Protein AF-0000000079272189 (afdb_homodimer)

Nearest PDB structures (foldseek):
  8j07-assembly1_r7  TM=9.279E-01  e=3.708E-10  Homo sapiens
  8glv-assembly1_AS  TM=9.586E-01  e=6.133E-10  Chlamydomonas reinhardtii
  8j07-assembly1_l7  TM=9.562E-01  e=5.408E-10  Homo sapiens
  8bwy-assembly1_N  TM=9.159E-01  e=2.956E-09  Chlamydomonas reinhardtii
  8rgi-assembly1_B  TM=9.126E-01  e=9.769E-09  Homo sapiens

Foldseek 3Di:
DCPPPPPPPPPPPPPDDPPPPPVPPPPPPPPPPPPPCPVPPPPPADPDFPVVCQVVLQVLCVPPVCVQPVPDADDPVVVVVSQVVCQVVSVVVVVVVVRPQKDKDKGKDKDWDDPDDDDDDDDDPADPVRKDKHWDWDDYPTMIMIMMMIIHGHD/DPPDPPDPPPDDPPDDDPPPPPVPPPPPPPPPPPPPCPVPPPPPADPDFPVVCQVVLQVLCVPPVCVQPAPDADDPVVVVVSQVVCQVVSVVVVVVVVRPQKDKDKGKDKDWDDPDDDDDDDDDPADPVRKDKHWDWDDYPTMIMIMMMIIHGHD

pLDDT: mean 77.15, std 26.44, range [26.45, 98.69]

Structure (mmCIF, N/CA/C/O backbone):
data_AF-0000000079272189-model_v1
#
loop_
_entity.id
_entity.type
_entity.pdbx_description
1 polymer 'Uncharacterized protein'
#
loop_
_atom_site.group_PDB
_atom_site.id
_atom_site.type_symbol
_atom_site.label_atom_id
_atom_site.label_alt_id
_atom_site.label_comp_id
_atom_site.label_asym_id
_atom_site.label_entity_id
_atom_site.label_seq_id
_atom_site.pdbx_PDB_ins_code
_atom_site.Cartn_x
_atom_site.Cartn_y
_atom_site.Cartn_z
_atom_site.occupancy
_atom_site.B_iso_or_equiv
_atom_site.auth_seq_id
_atom_site.auth_comp_id
_atom_site.auth_asym_id
_atom_site.auth_atom_id
_atom_site.pdbx_PDB_model_num
ATOM 1 N N . MET A 1 1 ? -21.094 131.625 22.562 1 28.73 1 MET A N 1
ATOM 2 C CA . MET A 1 1 ? -20.453 130.75 23.547 1 28.73 1 MET A CA 1
ATOM 3 C C . MET A 1 1 ? -20.719 129.375 23.25 1 28.73 1 MET A C 1
ATOM 5 O O . MET A 1 1 ? -21.875 128.875 23.219 1 28.73 1 MET A O 1
ATOM 9 N N . ARG A 1 2 ? -19.797 128.625 22.438 1 31.28 2 ARG A N 1
ATOM 10 C CA . ARG A 1 2 ? -19.609 127.5 21.562 1 31.28 2 ARG A CA 1
ATOM 11 C C . ARG A 1 2 ? -19.5 126.188 22.359 1 31.28 2 ARG A C 1
ATOM 13 O O . ARG A 1 2 ? -18.391 125.75 22.703 1 31.28 2 ARG A O 1
ATOM 20 N N . THR A 1 3 ? -20.312 126.062 23.516 1 31.55 3 THR A N 1
ATOM 21 C CA . THR A 1 3 ? -20 124.938 24.438 1 31.55 3 THR A CA 1
ATOM 22 C C . THR A 1 3 ? -20.125 123.625 23.734 1 31.55 3 THR A C 1
ATOM 24 O O . THR A 1 3 ? -21.125 123.312 23.094 1 31.55 3 THR A O 1
ATOM 27 N N . SER A 1 4 ? -19 122.875 23.484 1 30.52 4 SER A N 1
ATOM 28 C CA . SER A 1 4 ? -18.469 121.75 22.734 1 30.52 4 SER A CA 1
ATOM 29 C C . SER A 1 4 ? -18.953 120.438 23.328 1 30.52 4 SER A C 1
ATOM 31 O O . SER A 1 4 ? -18.547 120 24.422 1 30.52 4 SER A O 1
ATOM 33 N N . ALA A 1 5 ? -20.281 120.25 23.5 1 36.81 5 ALA A N 1
ATOM 34 C CA . ALA A 1 5 ? -20.766 119.062 24.203 1 36.81 5 ALA A CA 1
ATOM 35 C C . ALA A 1 5 ? -20.203 117.812 23.578 1 36.81 5 ALA A C 1
ATOM 37 O O . ALA A 1 5 ? -20.25 117.625 22.359 1 36.81 5 ALA A O 1
ATOM 38 N N . SER A 1 6 ? -19.156 117.125 24.25 1 31.78 6 SER A N 1
ATOM 39 C CA . SER A 1 6 ? -18.312 116 24.078 1 31.78 6 SER A CA 1
ATOM 40 C C . SER A 1 6 ? -19.141 114.688 23.922 1 31.78 6 SER A C 1
ATOM 42 O O . SER A 1 6 ? -19.953 114.375 24.797 1 31.78 6 SER A O 1
ATOM 44 N N . ARG A 1 7 ? -19.688 114.375 22.75 1 32.53 7 ARG A N 1
ATOM 45 C CA . ARG A 1 7 ? -20.531 113.25 22.359 1 32.53 7 ARG A CA 1
ATOM 46 C C . ARG A 1 7 ? -19.859 111.938 22.688 1 32.53 7 ARG A C 1
ATOM 48 O O . ARG A 1 7 ? -18.734 111.625 22.219 1 32.53 7 ARG A O 1
ATOM 55 N N . GLN A 1 8 ? -19.891 111.438 24 1 26.45 8 GLN A N 1
ATOM 56 C CA . GLN A 1 8 ? -19.344 110.188 24.531 1 26.45 8 GLN A CA 1
ATOM 57 C C . GLN A 1 8 ? -19.781 109 23.703 1 26.45 8 GLN A C 1
ATOM 59 O O . GLN A 1 8 ? -20.984 108.75 23.5 1 26.45 8 GLN A O 1
ATOM 64 N N . ASP A 1 9 ? -19.031 108.5 22.734 1 30.62 9 ASP A N 1
ATOM 65 C CA . ASP A 1 9 ? -19.109 107.438 21.781 1 30.62 9 ASP A CA 1
ATOM 66 C C . ASP A 1 9 ? -19.25 106.062 22.5 1 30.62 9 ASP A C 1
ATOM 68 O O . ASP A 1 9 ? -18.375 105.688 23.281 1 30.62 9 ASP A O 1
ATOM 72 N N . ARG A 1 10 ? -20.375 105.688 23.094 1 29.86 10 ARG A N 1
ATOM 73 C CA . ARG A 1 10 ? -20.609 104.438 23.812 1 29.86 10 ARG A CA 1
ATOM 74 C C . ARG A 1 10 ? -20.281 103.25 22.938 1 29.86 10 ARG A C 1
ATOM 76 O O . ARG A 1 10 ? -20.828 103.125 21.844 1 29.86 10 ARG A O 1
ATOM 83 N N . VAL A 1 11 ? -19.031 102.688 23 1 32.53 11 VAL A N 1
ATOM 84 C CA . VAL A 1 11 ? -18.406 101.562 22.328 1 32.53 11 VAL A CA 1
ATOM 85 C C . VAL A 1 11 ? -19.172 100.312 22.656 1 32.53 11 VAL A C 1
ATOM 87 O O . VAL A 1 11 ? -19.359 99.938 23.828 1 32.53 11 VAL A O 1
ATOM 90 N N . CYS A 1 12 ? -20.234 100 21.938 1 31.14 12 CYS A N 1
ATOM 91 C CA . CYS A 1 12 ? -21.047 98.75 22.062 1 31.14 12 CYS A CA 1
ATOM 92 C C . CYS A 1 12 ? -20.188 97.5 21.984 1 31.14 12 CYS A C 1
ATOM 94 O O . CYS A 1 12 ? -19.469 97.312 21 1 31.14 12 CYS A O 1
ATOM 96 N N . GLN A 1 13 ? -19.594 97.062 23.078 1 27.59 13 GLN A N 1
ATOM 97 C CA . GLN A 1 13 ? -18.734 95.875 23.219 1 27.59 13 GLN A CA 1
ATOM 98 C C . GLN A 1 13 ? -19.438 94.625 22.703 1 27.59 13 GLN A C 1
ATOM 100 O O . GLN A 1 13 ? -20.516 94.25 23.172 1 27.59 13 GLN A O 1
ATOM 105 N N . LYS A 1 14 ? -19.422 94.375 21.453 1 35.81 14 LYS A N 1
ATOM 106 C CA . LYS A 1 14 ? -19.984 93.188 20.797 1 35.81 14 LYS A CA 1
ATOM 107 C C . LYS A 1 14 ? -19.453 91.875 21.438 1 35.81 14 LYS A C 1
ATOM 109 O O . LYS A 1 14 ? -18.234 91.75 21.656 1 35.81 14 LYS A O 1
ATOM 114 N N . GLY A 1 15 ? -20.188 91.25 22.391 1 29.92 15 GLY A N 1
ATOM 115 C CA . GLY A 1 15 ? -19.844 90.062 23.094 1 29.92 15 GLY A CA 1
ATOM 116 C C . GLY A 1 15 ? -19.438 88.938 22.172 1 29.92 15 GLY A C 1
ATOM 117 O O . GLY A 1 15 ? -19.75 88.938 20.969 1 29.92 15 GLY A O 1
ATOM 118 N N . PRO A 1 16 ? -18.344 88.188 22.469 1 35.06 16 PRO A N 1
ATOM 119 C CA . PRO A 1 16 ? -17.672 87.188 21.656 1 35.06 16 PRO A CA 1
ATOM 120 C C . PRO A 1 16 ? -18.594 86 21.266 1 35.06 16 PRO A C 1
ATOM 122 O O . PRO A 1 16 ? -19.562 85.75 21.984 1 35.06 16 PRO A O 1
ATOM 125 N N . SER A 1 17 ? -19.047 85.938 20.016 1 37.09 17 SER A N 1
ATOM 126 C CA . SER A 1 17 ? -19.828 84.812 19.438 1 37.09 17 SER A CA 1
ATOM 127 C C . SER A 1 17 ? -19.234 83.438 19.75 1 37.09 17 SER A C 1
ATOM 129 O O . SER A 1 17 ? -18.047 83.25 19.516 1 37.09 17 SER A O 1
ATOM 131 N N . ARG A 1 18 ? -19.656 82.812 20.844 1 35.81 18 ARG A N 1
ATOM 132 C CA . ARG A 1 18 ? -19.219 81.438 21.219 1 35.81 18 ARG A CA 1
ATOM 133 C C . ARG A 1 18 ? -19.344 80.5 20.031 1 35.81 18 ARG A C 1
ATOM 135 O O . ARG A 1 18 ? -20.422 80.375 19.453 1 35.81 18 ARG A O 1
ATOM 142 N N . ARG A 1 19 ? -18.359 80.438 19.172 1 36.56 19 ARG A N 1
ATOM 143 C CA . ARG A 1 19 ? -18.297 79.438 18.125 1 36.56 19 ARG A CA 1
ATOM 144 C C . ARG A 1 19 ? -18.578 78.062 18.688 1 36.56 19 ARG A C 1
ATOM 146 O O . ARG A 1 19 ? -17.969 77.625 19.656 1 36.56 19 ARG A O 1
ATOM 153 N N . LEU A 1 20 ? -19.859 77.688 18.703 1 39.03 20 LEU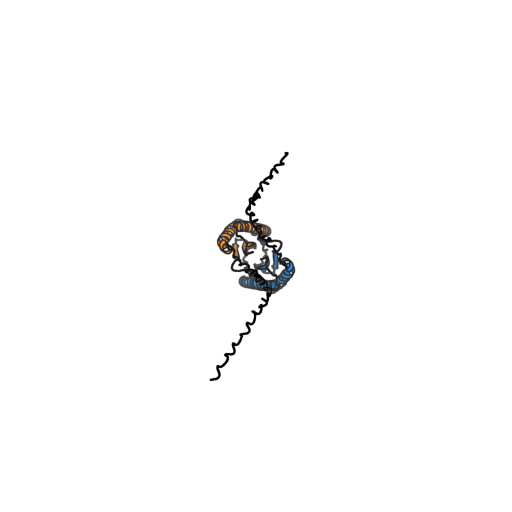 A N 1
ATOM 154 C CA . LEU A 1 20 ? -20.266 76.312 19.031 1 39.03 20 LEU A CA 1
ATOM 155 C C . LEU A 1 20 ? -19.359 75.312 18.359 1 39.03 20 LEU A C 1
ATOM 157 O O . LEU A 1 20 ? -19.266 75.25 17.125 1 39.03 20 LEU A O 1
ATOM 161 N N . THR A 1 21 ? -18.156 75 18.953 1 35.5 21 THR A N 1
ATOM 162 C CA . THR A 1 21 ? -17.234 73.938 18.469 1 35.5 21 THR A CA 1
ATOM 163 C C . THR A 1 21 ? -17.984 72.625 18.25 1 35.5 21 THR A C 1
ATOM 165 O O . THR A 1 21 ? -18.734 72.188 19.109 1 35.5 21 THR A O 1
ATOM 168 N N . ASP A 1 22 ? -18.531 72.438 17.047 1 38.81 22 ASP A N 1
ATOM 169 C CA . ASP A 1 22 ? -19.172 71.188 16.594 1 38.81 22 ASP A CA 1
ATOM 170 C C . ASP A 1 22 ? -18.344 70 16.984 1 38.81 22 ASP A C 1
ATOM 172 O O . ASP A 1 22 ? -17.203 69.812 16.531 1 38.81 22 ASP A O 1
ATOM 176 N N . ASP A 1 23 ? -18.328 69.688 18.266 1 40.41 23 ASP A N 1
ATOM 177 C CA . ASP A 1 23 ? -17.656 68.438 18.703 1 40.41 23 ASP A CA 1
ATOM 178 C C . ASP A 1 23 ? -18.094 67.25 17.875 1 40.41 23 ASP A C 1
ATOM 180 O O . ASP A 1 23 ? -19.156 66.688 18.125 1 40.41 23 ASP A O 1
ATOM 184 N N . ARG A 1 24 ? -17.984 67.312 16.562 1 40.47 24 ARG A N 1
ATOM 185 C CA . ARG A 1 24 ? -18.359 66.062 15.859 1 40.47 24 ARG A CA 1
ATOM 186 C C . ARG A 1 24 ? -17.609 64.875 16.438 1 40.47 24 ARG A C 1
ATOM 188 O O . ARG A 1 24 ? -16.438 65 16.781 1 40.47 24 ARG A O 1
ATOM 195 N N . PRO A 1 25 ? -18.469 64 17.125 1 41.44 25 PRO A N 1
ATOM 196 C CA . PRO A 1 25 ? -17.781 62.844 17.656 1 41.44 25 PRO A CA 1
ATOM 197 C C . PRO A 1 25 ? -16.812 62.219 16.656 1 41.44 25 PRO A C 1
ATOM 199 O O . PRO A 1 25 ? -17.094 62.219 15.445 1 41.44 25 PRO A O 1
ATOM 202 N N . ARG A 1 26 ? -15.508 62.438 16.844 1 37.47 26 ARG A N 1
ATOM 203 C CA . ARG A 1 26 ? -14.516 61.719 16.047 1 37.47 26 ARG A CA 1
ATOM 204 C C . ARG A 1 26 ? -14.922 60.25 15.844 1 37.47 26 ARG A C 1
ATOM 206 O O . ARG A 1 26 ? -15.234 59.562 16.812 1 37.47 26 ARG A O 1
ATOM 213 N N . ARG A 1 27 ? -15.594 60 14.68 1 38.59 27 ARG A N 1
ATOM 214 C CA . ARG A 1 27 ? -15.781 58.625 14.32 1 38.59 27 ARG A CA 1
ATOM 215 C C . ARG A 1 27 ? -14.562 57.781 14.719 1 38.59 27 ARG A C 1
ATOM 217 O O . ARG A 1 27 ? -13.43 58.125 14.406 1 38.59 27 ARG A O 1
ATOM 224 N N . ARG A 1 28 ? -14.602 57.219 15.945 1 35.31 28 ARG A N 1
ATOM 225 C CA . ARG A 1 28 ? -13.609 56.219 16.297 1 35.31 28 ARG A CA 1
ATOM 226 C C . ARG A 1 28 ? -13.234 55.375 15.094 1 35.31 28 ARG A C 1
ATOM 228 O O . ARG A 1 28 ? -14.102 54.812 14.438 1 35.31 28 ARG A O 1
ATOM 235 N N . ARG A 1 29 ? -12.227 55.844 14.289 1 36 29 ARG A N 1
ATOM 236 C CA . ARG A 1 29 ? -11.672 54.938 13.297 1 36 29 ARG A CA 1
ATOM 237 C C . ARG A 1 29 ? -11.625 53.5 13.836 1 36 29 ARG A C 1
ATOM 239 O O . ARG A 1 29 ? -11.062 53.25 14.906 1 36 29 ARG A O 1
ATOM 246 N N . VAL A 1 30 ? -12.75 52.75 13.672 1 37.25 30 VAL A N 1
ATOM 247 C CA . VAL A 1 30 ? -12.625 51.312 13.898 1 37.25 30 VAL A CA 1
ATOM 248 C C . VAL A 1 30 ? -11.219 50.844 13.516 1 37.25 30 VAL A C 1
ATOM 250 O O . VAL A 1 30 ? -10.656 51.312 12.523 1 37.25 30 VAL A O 1
ATOM 253 N N . SER A 1 31 ? -10.344 50.719 14.516 1 38.12 31 SER A N 1
ATOM 254 C CA . SER A 1 31 ? -9.062 50.062 14.266 1 38.12 31 SER A CA 1
ATOM 255 C C . SER A 1 31 ? -9.164 49.062 13.125 1 38.12 31 SER A C 1
ATOM 257 O O . SER A 1 31 ? -10.203 48.438 12.938 1 38.12 31 SER A O 1
ATOM 259 N N . PRO A 1 32 ? -8.539 49.344 12 1 36.06 32 PRO A N 1
ATOM 260 C CA . PRO A 1 32 ? -8.57 48.312 10.969 1 36.06 32 PRO A CA 1
ATOM 261 C C . PRO A 1 32 ? -8.617 46.906 11.562 1 36.06 32 PRO A C 1
ATOM 263 O O . PRO A 1 32 ? -8.086 46.656 12.648 1 36.06 32 PRO A O 1
ATOM 266 N N . HIS A 1 33 ? -9.789 46.25 11.531 1 37.56 33 HIS A N 1
ATOM 267 C CA . HIS A 1 33 ? -9.758 44.781 11.719 1 37.56 33 HIS A CA 1
ATOM 268 C C . HIS A 1 33 ? -8.391 44.219 11.344 1 37.56 33 HIS A C 1
ATOM 270 O O . HIS A 1 33 ? -7.895 44.469 10.242 1 37.56 33 HIS A O 1
ATOM 276 N N . GLN A 1 34 ? -7.398 44.312 12.203 1 34.84 34 GLN A N 1
ATOM 277 C CA . GLN A 1 34 ? -6.234 43.469 11.93 1 34.84 34 GLN A CA 1
ATOM 278 C C . GLN A 1 34 ? -6.637 42.219 11.172 1 34.84 34 GLN A C 1
ATOM 280 O O . GLN A 1 34 ? -7.355 41.375 11.711 1 34.84 34 GLN A O 1
ATOM 285 N N . ASP A 1 35 ? -7.035 42.281 9.945 1 36.81 35 ASP A N 1
ATOM 286 C CA . ASP A 1 35 ? -7.047 41.062 9.156 1 36.81 35 ASP A CA 1
ATOM 287 C C . ASP A 1 35 ? -5.992 40.062 9.664 1 36.81 35 ASP A C 1
ATOM 289 O O . ASP A 1 35 ? -4.797 40.375 9.664 1 36.81 35 ASP A O 1
ATOM 293 N N . VAL A 1 36 ? -6.246 39.531 10.852 1 35.56 36 VAL A N 1
ATOM 294 C CA . VAL A 1 36 ? -5.414 38.344 11.055 1 35.56 36 VAL A CA 1
ATOM 295 C C . VAL A 1 36 ? -4.996 37.781 9.703 1 35.56 36 VAL A C 1
ATOM 297 O O . VAL A 1 36 ? -5.848 37.375 8.898 1 35.56 36 VAL A O 1
ATOM 300 N N . LEU A 1 37 ? -4.195 38.5 8.953 1 36.5 37 LEU A N 1
ATOM 301 C CA . LEU A 1 37 ? -3.521 37.719 7.918 1 36.5 37 LEU A CA 1
ATOM 302 C C . LEU A 1 37 ? -3.4 36.25 8.328 1 36.5 37 LEU A C 1
ATOM 304 O O . LEU A 1 37 ? -2.723 35.938 9.305 1 36.5 37 LEU A O 1
ATOM 308 N N . LEU A 1 38 ? -4.539 35.594 8.5 1 38.5 38 LEU A N 1
ATOM 309 C CA . LEU A 1 38 ? -4.258 34.156 8.383 1 38.5 38 LEU A CA 1
ATOM 310 C C . LEU A 1 38 ? -3.029 33.906 7.516 1 38.5 38 LEU A C 1
ATOM 312 O O . LEU A 1 38 ? -3.051 34.188 6.312 1 38.5 38 LEU A O 1
ATOM 316 N N . GLU A 1 39 ? -1.84 34.5 7.871 1 39.59 39 GLU A N 1
ATOM 317 C CA . GLU A 1 39 ? -0.675 34.031 7.129 1 39.59 39 GLU A CA 1
ATOM 318 C C . GLU A 1 39 ? -0.904 32.625 6.574 1 39.59 39 GLU A C 1
ATOM 320 O O . GLU A 1 39 ? -1.338 31.734 7.297 1 39.59 39 GLU A O 1
ATOM 325 N N . PRO A 1 40 ? -1.397 32.5 5.387 1 41.25 40 PRO A N 1
ATOM 326 C CA . PRO A 1 40 ? -1.478 31.141 4.852 1 41.25 40 PRO A CA 1
ATOM 327 C C . PRO A 1 40 ? -0.473 30.188 5.5 1 41.25 40 PRO A C 1
ATOM 329 O O . PRO A 1 40 ? 0.566 30.641 5.996 1 41.25 40 PRO A O 1
ATOM 332 N N . SER A 1 41 ? -0.89 29.297 6.266 1 45.88 41 SER A N 1
ATOM 333 C CA . SER A 1 41 ? -0.032 28.188 6.672 1 45.88 41 SER A CA 1
ATOM 334 C C . SER A 1 41 ? 1.108 27.984 5.684 1 45.88 41 SER A C 1
ATOM 336 O O . SER A 1 41 ? 0.877 27.844 4.48 1 45.88 41 SER A O 1
ATOM 338 N N . TYR A 1 42 ? 2.127 28.797 5.531 1 46.03 42 TYR A N 1
ATOM 339 C CA . TYR A 1 42 ? 3.369 28.406 4.875 1 46.03 42 TYR A CA 1
ATOM 340 C C . TYR A 1 42 ? 3.516 26.891 4.828 1 46.03 42 TYR A C 1
ATOM 342 O O . TYR A 1 42 ? 3.561 26.234 5.867 1 46.03 42 TYR A O 1
ATOM 350 N N . GLN A 1 43 ? 2.77 26.219 3.973 1 52.31 43 GLN A N 1
ATOM 351 C CA . GLN A 1 43 ? 3.055 24.797 3.83 1 52.31 43 GLN A CA 1
ATOM 352 C C . GLN A 1 43 ? 4.551 24.531 3.939 1 52.31 43 GLN A C 1
ATOM 354 O O . GLN A 1 43 ? 5.332 24.953 3.088 1 52.31 43 GLN A O 1
ATOM 359 N N . VAL A 1 44 ? 5.145 24.703 5.094 1 61.44 44 VAL A N 1
ATOM 360 C CA . VAL A 1 44 ? 6.551 24.375 5.332 1 61.44 44 VAL A CA 1
ATOM 361 C C . VAL A 1 44 ? 6.859 22.969 4.82 1 61.44 44 VAL A C 1
ATOM 363 O O . VAL A 1 44 ? 6.133 22.031 5.125 1 61.44 44 VAL A O 1
ATOM 366 N N . TYR A 1 45 ? 7.492 22.875 3.617 1 69.25 45 TYR A N 1
ATOM 367 C CA . TYR A 1 45 ? 8.023 21.609 3.141 1 69.25 45 TYR A CA 1
ATOM 368 C C . TYR A 1 45 ? 8.945 20.969 4.176 1 69.25 45 TYR A C 1
ATOM 370 O O . TYR A 1 45 ? 9.555 21.688 4.984 1 69.25 45 TYR A O 1
ATOM 378 N N . PRO A 1 46 ? 8.828 19.656 4.277 1 75.5 46 PRO A N 1
ATOM 379 C CA . PRO A 1 46 ? 9.719 18.984 5.219 1 75.5 46 PRO A CA 1
ATOM 380 C C . PRO A 1 46 ? 11.195 19.25 4.934 1 75.5 46 PRO A C 1
ATOM 382 O O . PRO A 1 46 ? 11.562 19.516 3.785 1 75.5 46 PRO A O 1
ATOM 385 N N . GLN A 1 47 ? 11.945 19.328 5.867 1 78.44 47 GLN A N 1
ATOM 386 C CA . GLN A 1 47 ? 13.391 19.469 5.734 1 78.44 47 GLN A CA 1
ATOM 387 C C . GLN A 1 47 ? 13.992 18.328 4.926 1 78.44 47 GLN A C 1
ATOM 389 O O . GLN A 1 47 ? 14.875 18.531 4.094 1 78.44 47 GLN A O 1
ATOM 394 N N . GLN A 1 48 ? 13.555 17.125 5.195 1 89.88 48 GLN A N 1
ATOM 395 C CA . GLN A 1 48 ? 13.938 15.93 4.441 1 89.88 48 GLN A CA 1
ATOM 396 C C . GLN A 1 48 ? 12.727 15.281 3.777 1 89.88 48 GLN A C 1
ATOM 398 O O . GLN A 1 48 ? 11.727 15.016 4.434 1 89.88 48 GLN A O 1
ATOM 403 N N . LYS A 1 49 ? 12.914 15.125 2.506 1 93.19 49 LYS A N 1
ATOM 404 C CA . LYS A 1 49 ? 11.836 14.469 1.773 1 93.19 49 LYS A CA 1
ATOM 405 C C . LYS A 1 49 ? 12.055 12.961 1.709 1 93.19 49 LYS A C 1
ATOM 407 O O . LYS A 1 49 ? 13.188 12.492 1.603 1 93.19 49 LYS A O 1
ATOM 412 N N . PHE A 1 50 ? 10.984 12.258 1.741 1 96.56 50 PHE A N 1
ATOM 413 C CA . PHE A 1 50 ? 11.039 10.805 1.641 1 96.56 50 PHE A CA 1
ATOM 414 C C . PHE A 1 50 ? 11.836 10.375 0.414 1 96.56 50 PHE A C 1
ATOM 416 O O . PHE A 1 50 ? 12.586 9.398 0.467 1 96.56 50 PHE A O 1
ATOM 423 N N . GLY A 1 51 ? 11.68 11.078 -0.661 1 95.38 51 GLY A N 1
ATOM 424 C CA . GLY A 1 51 ? 12.336 10.766 -1.919 1 95.38 51 GLY A CA 1
ATOM 425 C C . GLY A 1 51 ? 13.852 10.727 -1.808 1 95.38 51 GLY A C 1
ATOM 426 O O . GLY A 1 51 ? 14.516 10.047 -2.586 1 95.38 51 GLY A O 1
ATOM 427 N N . GLU A 1 52 ? 14.414 11.453 -0.921 1 96.31 52 GLU A N 1
ATOM 428 C CA . GLU A 1 52 ? 15.859 11.492 -0.722 1 96.31 52 GLU A CA 1
ATOM 429 C C . GLU A 1 52 ? 16.375 10.18 -0.144 1 96.31 52 GLU A C 1
ATOM 431 O O . GLU A 1 52 ? 17.578 9.898 -0.208 1 96.31 52 GLU A O 1
ATOM 436 N N . PHE A 1 53 ? 15.531 9.383 0.366 1 97.44 53 PHE A N 1
ATOM 437 C CA . PHE A 1 53 ? 15.93 8.141 1.011 1 97.44 53 PHE A CA 1
ATOM 438 C C . PHE A 1 53 ? 15.648 6.945 0.104 1 97.44 53 PHE A C 1
ATOM 440 O O . PHE A 1 53 ? 15.844 5.793 0.505 1 97.44 53 PHE A O 1
ATOM 447 N N . ARG A 1 54 ? 15.227 7.109 -1.097 1 97.56 54 ARG A N 1
ATOM 448 C CA . ARG A 1 54 ? 14.828 6.027 -1.992 1 97.56 54 ARG A CA 1
ATOM 449 C C . ARG A 1 54 ? 15.969 5.039 -2.203 1 97.56 54 ARG A C 1
ATOM 451 O O . ARG A 1 54 ? 15.758 3.824 -2.186 1 97.56 54 ARG A O 1
ATOM 458 N N . GLY A 1 55 ? 17.156 5.598 -2.445 1 98 55 GLY A N 1
ATOM 459 C CA . GLY A 1 55 ? 18.312 4.734 -2.629 1 98 55 GLY A CA 1
ATOM 460 C C . GLY A 1 55 ? 18.594 3.859 -1.424 1 98 55 GLY A C 1
ATOM 461 O O . GLY A 1 55 ? 18.812 2.654 -1.561 1 98 55 GLY A O 1
ATOM 462 N N . THR A 1 56 ? 18.625 4.48 -0.297 1 98.38 56 THR A N 1
ATOM 463 C CA . THR A 1 56 ? 18.906 3.76 0.94 1 98.38 56 THR A CA 1
ATOM 464 C C . THR A 1 56 ? 17.828 2.707 1.209 1 98.38 56 THR A C 1
ATOM 466 O O . THR A 1 56 ? 18.141 1.587 1.616 1 98.38 56 THR A O 1
ATOM 469 N N . ILE A 1 57 ? 16.578 3.037 1.002 1 98.69 57 ILE A N 1
ATOM 470 C CA . ILE A 1 57 ? 15.469 2.113 1.218 1 98.69 57 ILE A CA 1
ATOM 471 C C . ILE A 1 57 ? 15.578 0.94 0.246 1 98.69 57 ILE A C 1
ATOM 473 O O . ILE A 1 57 ? 15.391 -0.215 0.633 1 98.69 57 ILE A O 1
ATOM 477 N N . SER A 1 58 ? 15.945 1.257 -0.935 1 98.5 58 SER A N 1
ATOM 478 C CA . SER A 1 58 ? 16.156 0.194 -1.914 1 98.5 58 SER A CA 1
ATOM 479 C C . SER A 1 58 ? 17.25 -0.764 -1.47 1 98.5 58 SER A C 1
ATOM 481 O O . SER A 1 58 ? 17.109 -1.981 -1.6 1 98.5 58 SER A O 1
ATOM 483 N N . ASP A 1 59 ? 18.281 -0.206 -0.95 1 98.56 59 ASP A N 1
ATOM 484 C CA . ASP A 1 59 ? 19.375 -1.033 -0.449 1 98.56 59 ASP A CA 1
ATOM 485 C C . ASP A 1 59 ? 18.906 -1.948 0.678 1 98.56 59 ASP A C 1
ATOM 487 O O . ASP A 1 59 ? 19.297 -3.113 0.748 1 98.56 59 ASP A O 1
ATOM 491 N N . ILE A 1 60 ? 18.094 -1.432 1.53 1 98.69 60 ILE A N 1
ATOM 492 C CA . ILE A 1 60 ? 17.531 -2.201 2.641 1 98.69 60 ILE A CA 1
ATOM 493 C C . ILE A 1 60 ? 16.719 -3.377 2.104 1 98.69 60 ILE A C 1
ATOM 495 O O . ILE A 1 60 ? 16.906 -4.516 2.543 1 98.69 60 ILE A O 1
ATOM 499 N N . LEU A 1 61 ? 15.867 -3.131 1.17 1 98.69 61 LEU A N 1
ATOM 500 C CA . LEU A 1 61 ? 15.016 -4.168 0.597 1 98.69 61 LEU A CA 1
ATOM 501 C C . LEU A 1 61 ? 15.852 -5.215 -0.135 1 98.69 61 LEU A C 1
ATOM 503 O O . LEU A 1 61 ? 15.609 -6.414 0.005 1 98.69 61 LEU A O 1
ATOM 507 N N . GLU A 1 62 ? 16.844 -4.785 -0.876 1 98.25 62 GLU A N 1
ATOM 508 C CA . GLU A 1 62 ? 17.688 -5.656 -1.678 1 98.25 62 GLU A CA 1
ATOM 509 C C . GLU A 1 62 ? 18.516 -6.59 -0.793 1 98.25 62 GLU A C 1
ATOM 511 O O . GLU A 1 62 ? 18.906 -7.68 -1.222 1 98.25 62 GLU A O 1
ATOM 516 N N . GLN A 1 63 ? 18.766 -6.09 0.36 1 98.06 63 GLN A N 1
ATOM 517 C CA . GLN A 1 63 ? 19.516 -6.906 1.303 1 98.06 63 GLN A CA 1
ATOM 518 C C . GLN A 1 63 ? 18.594 -7.844 2.078 1 98.06 63 GLN A C 1
ATOM 520 O O . GLN A 1 63 ? 18.844 -9.055 2.139 1 98.06 63 GLN A O 1
ATOM 525 N N . MET A 1 64 ? 17.531 -7.383 2.65 1 98.31 64 MET A N 1
ATOM 526 C CA . MET A 1 64 ? 16.719 -8.117 3.611 1 98.31 64 MET A CA 1
ATOM 527 C C . MET A 1 64 ? 15.906 -9.211 2.916 1 98.31 64 MET A C 1
ATOM 529 O O . MET A 1 64 ? 15.773 -10.312 3.438 1 98.31 64 MET A O 1
ATOM 533 N N . ILE A 1 65 ? 15.375 -8.969 1.738 1 98.38 65 ILE A N 1
ATOM 534 C CA . ILE A 1 65 ? 14.414 -9.867 1.109 1 98.38 65 ILE A CA 1
ATOM 535 C C . ILE A 1 65 ? 15.133 -11.102 0.571 1 98.38 65 ILE A C 1
ATOM 537 O O . ILE A 1 65 ? 14.758 -12.234 0.896 1 98.38 65 ILE A O 1
ATOM 541 N N . PRO A 1 66 ? 16.219 -10.984 -0.221 1 97.75 66 PRO A N 1
ATOM 542 C CA . PRO A 1 66 ? 16.922 -12.188 -0.652 1 97.75 66 PRO A CA 1
ATOM 543 C C . PRO A 1 66 ? 17.469 -13.008 0.519 1 97.75 66 PRO A C 1
ATOM 545 O O . PRO A 1 66 ? 17.453 -14.242 0.479 1 97.75 66 PRO A O 1
ATOM 548 N N . GLU A 1 67 ? 17.922 -12.305 1.569 1 96.88 67 GLU A N 1
ATOM 549 C CA . GLU A 1 67 ? 18.469 -13 2.736 1 96.88 67 GLU A CA 1
ATOM 550 C C . GLU A 1 67 ? 17.406 -13.906 3.373 1 96.88 67 GLU A C 1
ATOM 552 O O . GLU A 1 67 ? 17.719 -14.992 3.859 1 96.88 67 GLU A O 1
ATOM 557 N N . THR A 1 68 ? 16.156 -13.469 3.332 1 96.25 68 THR A N 1
ATOM 558 C CA . THR A 1 68 ? 15.07 -14.203 3.973 1 96.25 68 THR A CA 1
ATOM 559 C C . THR A 1 68 ? 14.508 -15.266 3.031 1 96.25 68 THR A C 1
ATOM 561 O O . THR A 1 68 ? 14.141 -16.359 3.465 1 96.25 68 THR A O 1
ATOM 564 N N . LEU A 1 69 ? 14.484 -15.047 1.682 1 96.38 69 LEU A N 1
ATOM 565 C CA . LEU A 1 69 ? 13.641 -15.844 0.798 1 96.38 69 LEU A CA 1
ATOM 566 C C . LEU A 1 69 ? 14.484 -16.688 -0.153 1 96.38 69 LEU A C 1
ATOM 568 O O . LEU A 1 69 ? 13.961 -17.547 -0.852 1 96.38 69 LEU A O 1
ATOM 572 N N . ALA A 1 70 ? 15.773 -16.516 -0.293 1 93.5 70 ALA A N 1
ATOM 573 C CA . ALA A 1 70 ? 16.609 -17.094 -1.342 1 93.5 70 ALA A CA 1
ATOM 574 C C . ALA A 1 70 ? 16.5 -18.609 -1.349 1 93.5 70 ALA A C 1
ATOM 576 O O . ALA A 1 70 ? 16.359 -19.234 -2.41 1 93.5 70 ALA A O 1
ATOM 577 N N . ARG A 1 71 ? 16.453 -19.266 -0.27 1 89.56 71 ARG A N 1
ATOM 578 C CA . ARG A 1 71 ? 16.469 -20.734 -0.272 1 89.56 71 ARG A CA 1
ATOM 579 C C . ARG A 1 71 ? 15.148 -21.297 0.226 1 89.56 71 ARG A C 1
ATOM 581 O O . ARG A 1 71 ? 15.07 -22.484 0.554 1 89.56 71 ARG A O 1
ATOM 588 N N . MET A 1 72 ? 14.156 -20.547 0.098 1 90.38 72 MET A N 1
ATOM 589 C CA . MET A 1 72 ? 12.883 -20.984 0.647 1 90.38 72 MET A CA 1
ATOM 590 C C . MET A 1 72 ? 11.953 -21.5 -0.457 1 90.38 72 MET A C 1
ATOM 592 O O . MET A 1 72 ? 11.672 -20.766 -1.413 1 90.38 72 MET A O 1
ATOM 596 N N . PRO A 1 73 ? 11.625 -22.859 -0.406 1 90.62 73 PRO A N 1
ATOM 597 C CA . PRO A 1 73 ? 10.539 -23.25 -1.307 1 90.62 73 PRO A CA 1
ATOM 598 C C . PRO A 1 73 ? 9.203 -22.625 -0.939 1 90.62 73 PRO A C 1
ATOM 600 O O . PRO A 1 73 ? 9 -22.219 0.208 1 90.62 73 PRO A O 1
ATOM 603 N N . TYR A 1 74 ? 8.43 -22.625 -1.938 1 89.38 74 TYR A N 1
ATOM 604 C CA . TYR A 1 74 ? 7.129 -22.047 -1.641 1 89.38 74 TYR A CA 1
ATOM 605 C C . TYR A 1 74 ? 6.305 -22.969 -0.749 1 89.38 74 TYR A C 1
ATOM 607 O O . TYR A 1 74 ? 6.148 -24.156 -1.048 1 89.38 74 TYR A O 1
ATOM 615 N N . ASP A 1 75 ? 5.805 -22.422 0.291 1 90.94 75 ASP A N 1
ATOM 616 C CA . ASP A 1 75 ? 4.836 -22.984 1.231 1 90.94 75 ASP A CA 1
ATOM 617 C C . ASP A 1 75 ? 3.91 -21.891 1.773 1 90.94 75 ASP A C 1
ATOM 619 O O . ASP A 1 75 ? 4.371 -20.906 2.359 1 90.94 75 ASP A O 1
ATOM 623 N N . ALA A 1 76 ? 2.703 -22.125 1.571 1 87.62 76 ALA A N 1
ATOM 624 C CA . ALA A 1 76 ? 1.734 -21.062 1.854 1 87.62 76 ALA A CA 1
ATOM 625 C C . ALA A 1 76 ? 1.84 -20.594 3.303 1 87.62 76 ALA A C 1
ATOM 627 O O . ALA A 1 76 ? 1.815 -19.391 3.576 1 87.62 76 ALA A O 1
ATOM 628 N N . ARG A 1 77 ? 1.913 -21.453 4.188 1 92.5 77 ARG A N 1
ATOM 629 C CA . ARG A 1 77 ? 1.971 -21.109 5.605 1 92.5 77 ARG A CA 1
ATOM 630 C C . ARG A 1 77 ? 3.271 -20.391 5.941 1 92.5 77 ARG A C 1
ATOM 632 O O . ARG A 1 77 ? 3.262 -19.391 6.656 1 92.5 77 ARG A O 1
ATOM 639 N N . VAL A 1 78 ? 4.316 -20.922 5.449 1 94.06 78 VAL A N 1
ATOM 640 C CA . VAL A 1 78 ? 5.621 -20.312 5.711 1 94.06 78 VAL A CA 1
ATOM 641 C C . VAL A 1 78 ? 5.684 -18.922 5.074 1 94.06 78 VAL A C 1
ATOM 643 O O . VAL A 1 78 ? 6.172 -17.969 5.688 1 94.06 78 VAL A O 1
ATOM 646 N N . CYS A 1 79 ? 5.141 -18.875 3.875 1 93.5 79 CYS A N 1
ATOM 647 C CA . CYS A 1 79 ? 5.168 -17.609 3.166 1 93.5 79 CYS A CA 1
ATOM 648 C C . CYS A 1 79 ? 4.324 -16.562 3.889 1 93.5 79 CYS A C 1
ATOM 650 O O . CYS A 1 79 ? 4.664 -15.375 3.883 1 93.5 79 CYS A O 1
ATOM 652 N N . SER A 1 80 ? 3.275 -16.984 4.504 1 94.75 80 SER A N 1
ATOM 653 C CA . SER A 1 80 ? 2.463 -16.062 5.289 1 94.75 80 SER A CA 1
ATOM 654 C C . SER A 1 80 ? 3.24 -15.523 6.48 1 94.75 80 SER A C 1
ATOM 656 O O . SER A 1 80 ? 3.225 -14.312 6.738 1 94.75 80 SER A O 1
ATOM 658 N N . ARG A 1 81 ? 3.93 -16.359 7.129 1 96.69 81 ARG A N 1
ATOM 659 C CA . ARG A 1 81 ? 4.746 -15.953 8.273 1 96.69 81 ARG A CA 1
ATOM 660 C C . ARG A 1 81 ? 5.875 -15.023 7.836 1 96.69 81 ARG A C 1
ATOM 662 O O . ARG A 1 81 ? 6.152 -14.023 8.5 1 96.69 81 ARG A O 1
ATOM 669 N N . GLN A 1 82 ? 6.512 -15.375 6.684 1 96.94 82 GLN A N 1
ATOM 670 C CA . GLN A 1 82 ? 7.637 -14.578 6.199 1 96.94 82 GLN A CA 1
ATOM 671 C C . GLN A 1 82 ? 7.172 -13.203 5.723 1 96.94 82 GLN A C 1
ATOM 673 O O . GLN A 1 82 ? 7.883 -12.211 5.895 1 96.94 82 GLN A O 1
ATOM 678 N N . ALA A 1 83 ? 5.98 -13.164 5.137 1 97 83 ALA A N 1
ATOM 679 C CA . ALA A 1 83 ? 5.438 -11.875 4.723 1 97 83 ALA A CA 1
ATOM 680 C C . ALA A 1 83 ? 5.242 -10.953 5.926 1 97 83 ALA A C 1
ATOM 682 O O . ALA A 1 83 ? 5.602 -9.773 5.879 1 97 83 ALA A O 1
ATOM 683 N N . LYS A 1 84 ? 4.734 -11.492 6.996 1 97.81 84 LYS A N 1
ATOM 684 C CA . LYS A 1 84 ? 4.523 -10.734 8.227 1 97.81 84 LYS A CA 1
ATOM 685 C C . LYS A 1 84 ? 5.848 -10.266 8.82 1 97.81 84 LYS A C 1
ATOM 687 O O . LYS A 1 84 ? 5.996 -9.102 9.18 1 97.81 84 LYS A O 1
ATOM 692 N N . ALA A 1 85 ? 6.762 -11.148 8.883 1 97.88 85 ALA A N 1
ATOM 693 C CA . ALA A 1 85 ? 8.07 -10.836 9.453 1 97.88 85 ALA A CA 1
ATOM 694 C C . ALA A 1 85 ? 8.797 -9.781 8.633 1 97.88 85 ALA A C 1
ATOM 696 O O . ALA A 1 85 ? 9.32 -8.805 9.18 1 97.88 85 ALA A O 1
ATOM 697 N N . LEU A 1 86 ? 8.797 -9.977 7.312 1 98.25 86 LEU A N 1
ATOM 698 C CA . LEU A 1 86 ? 9.461 -9.023 6.426 1 98.25 86 LEU A CA 1
ATOM 699 C C . LEU A 1 86 ? 8.82 -7.641 6.531 1 98.25 86 LEU A C 1
ATOM 701 O O . LEU A 1 86 ? 9.523 -6.629 6.602 1 98.25 86 LEU A O 1
ATOM 705 N N . ALA A 1 87 ? 7.547 -7.594 6.551 1 98.31 87 ALA A N 1
ATOM 706 C CA . ALA A 1 87 ? 6.855 -6.312 6.656 1 98.31 87 ALA A CA 1
ATOM 707 C C . ALA A 1 87 ? 7.242 -5.586 7.941 1 98.31 87 ALA A C 1
ATOM 709 O O . ALA A 1 87 ? 7.523 -4.383 7.918 1 98.31 87 ALA A O 1
ATOM 710 N N . GLY A 1 88 ? 7.254 -6.285 9.023 1 98.19 88 GLY A N 1
ATOM 711 C CA . GLY A 1 88 ? 7.633 -5.707 10.297 1 98.19 88 GLY A CA 1
ATOM 712 C C . GLY A 1 88 ? 9.086 -5.277 10.352 1 98.19 88 GLY A C 1
ATOM 713 O O . GLY A 1 88 ? 9.391 -4.148 10.742 1 98.19 88 GLY A O 1
ATOM 714 N N . ASP A 1 89 ? 9.977 -6.16 9.922 1 98.44 89 ASP A N 1
ATOM 715 C CA . ASP A 1 89 ? 11.406 -5.895 9.992 1 98.44 89 ASP A CA 1
ATOM 716 C C . ASP A 1 89 ? 11.805 -4.742 9.07 1 98.44 89 ASP A C 1
ATOM 718 O O . ASP A 1 89 ? 12.594 -3.881 9.445 1 98.44 89 ASP A O 1
ATOM 722 N N . ILE A 1 90 ? 11.266 -4.762 7.871 1 98.5 90 ILE A N 1
ATOM 723 C CA . ILE A 1 90 ? 11.547 -3.693 6.918 1 98.5 90 ILE A CA 1
ATOM 724 C C . ILE A 1 90 ? 11.047 -2.361 7.473 1 98.5 90 ILE A C 1
ATOM 726 O O . ILE A 1 90 ? 11.758 -1.355 7.426 1 98.5 90 ILE A O 1
ATOM 730 N N . GLN A 1 91 ? 9.891 -2.418 8 1 98.06 91 GLN A N 1
ATOM 731 C CA . GLN A 1 91 ? 9.32 -1.205 8.586 1 98.06 91 GLN A CA 1
ATOM 732 C C . GLN A 1 91 ? 10.219 -0.647 9.68 1 98.06 91 GLN A C 1
ATOM 734 O O . GLN A 1 91 ? 10.453 0.562 9.75 1 98.06 91 GLN A O 1
ATOM 739 N N . GLU A 1 92 ? 10.672 -1.483 10.523 1 97.94 92 GLU A N 1
ATOM 740 C CA . GLU A 1 92 ? 11.547 -1.069 11.617 1 97.94 92 GLU A CA 1
ATOM 741 C C . GLU A 1 92 ? 12.844 -0.464 11.086 1 97.94 92 GLU A C 1
ATOM 743 O O . GLU A 1 92 ? 13.289 0.582 11.57 1 97.94 92 GLU A O 1
ATOM 748 N N . ARG A 1 93 ? 13.438 -1.095 10.133 1 98.25 93 ARG A N 1
ATOM 749 C CA . ARG A 1 93 ? 14.68 -0.61 9.555 1 98.25 93 ARG A CA 1
ATOM 750 C C . ARG A 1 93 ? 14.492 0.753 8.898 1 98.25 93 ARG A C 1
ATOM 752 O O . ARG A 1 93 ? 15.359 1.626 9 1 98.25 93 ARG A O 1
ATOM 759 N N . VAL A 1 94 ? 13.406 0.943 8.172 1 98.06 94 VAL A N 1
ATOM 760 C CA . VAL A 1 94 ? 13.141 2.209 7.492 1 98.06 94 VAL A CA 1
ATOM 761 C C . VAL A 1 94 ? 12.836 3.291 8.531 1 98.06 94 VAL A C 1
ATOM 763 O O . VAL A 1 94 ? 13.242 4.445 8.359 1 98.06 94 VAL A O 1
ATOM 766 N N . LYS A 1 95 ? 12.133 2.936 9.562 1 97.44 95 LYS A N 1
ATOM 767 C CA . LYS A 1 95 ? 11.875 3.861 10.664 1 97.44 95 LYS A CA 1
ATOM 768 C C . LYS A 1 95 ? 13.172 4.383 11.258 1 97.44 95 LYS A C 1
ATOM 770 O O . LYS A 1 95 ? 13.273 5.562 11.602 1 97.44 95 LYS A O 1
ATOM 775 N N . ASP A 1 96 ? 14.125 3.572 11.352 1 97.38 96 ASP A N 1
ATOM 776 C CA . ASP A 1 96 ? 15.406 3.898 11.977 1 97.38 96 ASP A CA 1
ATOM 777 C C . ASP A 1 96 ? 16.188 4.891 11.125 1 97.38 96 ASP A C 1
ATOM 779 O O . ASP A 1 96 ? 17.172 5.473 11.586 1 97.38 96 ASP A O 1
ATOM 783 N N . LEU A 1 97 ? 15.781 5.129 9.867 1 97 97 LEU A N 1
ATOM 784 C CA . LEU A 1 97 ? 16.422 6.137 9.023 1 97 97 LEU A CA 1
ATOM 785 C C . LEU A 1 97 ? 16.109 7.543 9.531 1 97 97 LEU A C 1
ATOM 787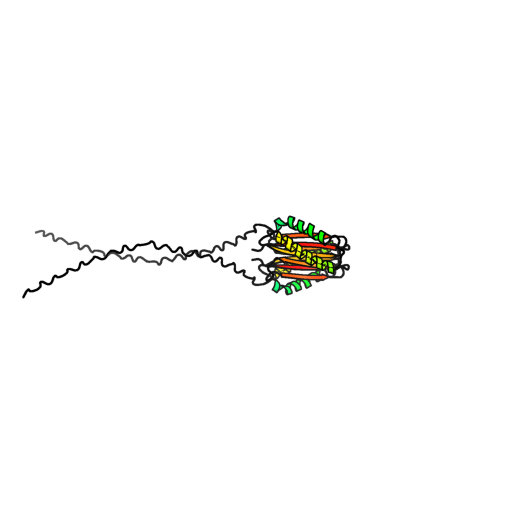 O O . LEU A 1 97 ? 16.766 8.508 9.141 1 97 97 LEU A O 1
ATOM 791 N N . GLY A 1 98 ? 15.031 7.664 10.344 1 94.94 98 GLY A N 1
ATOM 792 C CA . GLY A 1 98 ? 14.703 8.922 11 1 94.94 98 GLY A CA 1
ATOM 793 C C . GLY A 1 98 ? 14.07 9.93 10.062 1 94.94 98 GLY A C 1
ATOM 794 O O . GLY A 1 98 ? 14.359 11.125 10.141 1 94.94 98 GLY A O 1
ATOM 795 N N . ILE A 1 99 ? 13.273 9.508 9.141 1 95.06 99 ILE A N 1
ATOM 796 C CA . ILE A 1 99 ? 12.57 10.414 8.234 1 95.06 99 ILE A CA 1
ATOM 797 C C . ILE A 1 99 ? 11.461 11.141 8.992 1 95.06 99 ILE A C 1
ATOM 799 O O . ILE A 1 99 ? 10.398 10.57 9.242 1 95.06 99 ILE A O 1
ATOM 803 N N . GLU A 1 100 ? 11.602 12.344 9.234 1 93.19 100 GLU A N 1
ATOM 804 C CA . GLU A 1 100 ? 10.695 13.086 10.094 1 93.19 100 GLU A CA 1
ATOM 805 C C . GLU A 1 100 ? 9.469 13.57 9.32 1 93.19 100 GLU A C 1
ATOM 807 O O . GLU A 1 100 ? 9.57 13.906 8.141 1 93.19 100 GLU A O 1
ATOM 812 N N . ARG A 1 101 ? 8.289 13.625 9.992 1 93.88 101 ARG A N 1
ATOM 813 C CA . ARG A 1 101 ? 7.023 14.18 9.516 1 93.88 101 ARG A CA 1
ATOM 814 C C . ARG A 1 101 ? 6.461 13.344 8.367 1 93.88 101 ARG A C 1
ATOM 816 O O . ARG A 1 101 ? 5.887 13.891 7.422 1 93.88 101 ARG A O 1
ATOM 823 N N . TYR A 1 102 ? 6.816 12.078 8.383 1 96.31 102 TYR A N 1
ATOM 824 C CA . TYR A 1 102 ? 6.234 11.156 7.414 1 96.31 102 TYR A CA 1
ATOM 825 C C . TYR A 1 102 ? 5.555 9.984 8.117 1 96.31 102 TYR A C 1
ATOM 827 O O . TYR A 1 102 ? 6.066 9.469 9.109 1 96.31 102 TYR A O 1
ATOM 835 N N . LYS A 1 103 ? 4.422 9.68 7.672 1 97 103 LYS A N 1
ATOM 836 C CA . LYS A 1 103 ? 3.82 8.375 7.934 1 97 103 LYS A CA 1
ATOM 837 C C . LYS A 1 103 ? 4.312 7.332 6.934 1 97 103 LYS A C 1
ATOM 839 O O . LYS A 1 103 ? 4.469 7.629 5.75 1 97 103 LYS A O 1
ATOM 844 N N . LEU A 1 104 ? 4.555 6.137 7.352 1 98.12 104 LEU A N 1
ATOM 845 C CA . LEU A 1 104 ? 5.113 5.082 6.512 1 98.12 104 LEU A CA 1
ATOM 846 C C . LEU A 1 104 ? 4.148 3.906 6.406 1 98.12 104 LEU A C 1
ATOM 848 O O . LEU A 1 104 ? 3.525 3.52 7.395 1 98.12 104 LEU A O 1
ATOM 852 N N . ILE A 1 105 ? 4.02 3.375 5.203 1 98.44 105 ILE A N 1
ATOM 853 C CA . ILE A 1 105 ? 3.285 2.145 4.938 1 98.44 105 ILE A CA 1
ATOM 854 C C . ILE A 1 105 ? 4.195 1.142 4.23 1 98.44 105 ILE A C 1
ATOM 856 O O . ILE A 1 105 ? 4.773 1.449 3.189 1 98.44 105 ILE A O 1
ATOM 860 N N . THR A 1 106 ? 4.324 -0.026 4.797 1 98.38 106 THR A N 1
ATOM 861 C CA . THR A 1 106 ? 5.074 -1.112 4.18 1 98.38 106 THR A CA 1
ATOM 862 C C . THR A 1 106 ? 4.145 -2.252 3.773 1 98.38 106 THR A C 1
ATOM 864 O O . THR A 1 106 ? 3.381 -2.758 4.598 1 98.38 106 THR A O 1
ATOM 867 N N . VAL A 1 107 ? 4.16 -2.648 2.531 1 97.56 107 VAL A N 1
ATOM 868 C CA . VAL A 1 107 ? 3.344 -3.738 2.004 1 97.56 107 VAL A CA 1
ATOM 869 C C . VAL A 1 107 ? 4.242 -4.809 1.393 1 97.56 107 VAL A C 1
ATOM 871 O O . VAL A 1 107 ? 5.078 -4.512 0.533 1 97.56 107 VAL A O 1
ATOM 874 N N . VAL A 1 108 ? 4.066 -6.035 1.814 1 97.25 108 VAL A N 1
ATOM 875 C CA . VAL A 1 108 ? 4.832 -7.156 1.282 1 97.25 108 VAL A CA 1
ATOM 876 C C . VAL A 1 108 ? 3.885 -8.219 0.731 1 97.25 108 VAL A C 1
ATOM 878 O O . VAL A 1 108 ? 2.947 -8.641 1.414 1 97.25 108 VAL A O 1
ATOM 881 N N . HIS A 1 109 ? 4.164 -8.617 -0.471 1 93.62 109 HIS A N 1
ATOM 882 C CA . HIS A 1 109 ? 3.443 -9.68 -1.16 1 93.62 109 HIS A CA 1
ATOM 883 C C . HIS A 1 109 ? 4.375 -10.836 -1.514 1 93.62 109 HIS A C 1
ATOM 885 O O . HIS A 1 109 ? 5.414 -10.625 -2.143 1 93.62 109 HIS A O 1
ATOM 891 N N . ILE A 1 110 ? 3.947 -12.023 -1.123 1 92.25 110 ILE A N 1
ATOM 892 C CA . ILE A 1 110 ? 4.684 -13.211 -1.519 1 92.25 110 ILE A CA 1
ATOM 893 C C . ILE A 1 110 ? 3.74 -14.203 -2.203 1 92.25 110 ILE A C 1
ATOM 895 O O . ILE A 1 110 ? 2.627 -14.438 -1.728 1 92.25 110 ILE A O 1
ATOM 899 N N . GLY A 1 111 ? 4.152 -14.766 -3.293 1 88.88 111 GLY A N 1
ATOM 900 C CA . GLY A 1 111 ? 3.361 -15.75 -4.016 1 88.88 111 GLY A CA 1
ATOM 901 C C . GLY A 1 111 ? 4.207 -16.812 -4.695 1 88.88 111 GLY A C 1
ATOM 902 O O . GLY A 1 111 ? 5.43 -16.672 -4.785 1 88.88 111 GLY A O 1
ATOM 903 N N . GLU A 1 112 ? 3.531 -17.844 -5.07 1 85.69 112 GLU A N 1
ATOM 904 C CA . GLU A 1 112 ? 4.195 -18.938 -5.766 1 85.69 112 GLU A CA 1
ATOM 905 C C . GLU A 1 112 ? 4.469 -18.578 -7.227 1 85.69 112 GLU A C 1
ATOM 907 O O . GLU A 1 112 ? 3.627 -17.969 -7.887 1 85.69 112 GLU A O 1
ATOM 912 N N . ILE A 1 113 ? 5.875 -18.812 -7.555 1 77.94 113 ILE A N 1
ATOM 913 C CA . ILE A 1 113 ? 6.188 -18.609 -8.961 1 77.94 113 ILE A CA 1
ATOM 914 C C . ILE A 1 113 ? 6.012 -19.922 -9.727 1 77.94 113 ILE A C 1
ATOM 916 O O . ILE A 1 113 ? 6.59 -20.953 -9.352 1 77.94 113 ILE A O 1
ATOM 920 N N . GLN A 1 114 ? 5.164 -20.156 -10.492 1 67.62 114 GLN A N 1
ATOM 921 C CA . GLN A 1 114 ? 5.273 -21.234 -11.461 1 67.62 114 GLN A CA 1
ATOM 922 C C . GLN A 1 114 ? 5.652 -20.703 -12.844 1 67.62 114 GLN A C 1
ATOM 924 O O . GLN A 1 114 ? 6.77 -20.922 -13.312 1 67.62 114 GLN A O 1
ATOM 929 N N . GLN A 1 115 ? 5 -20.25 -13.578 1 58.75 115 GLN A N 1
ATOM 930 C CA . GLN A 1 115 ? 5.293 -19.625 -14.867 1 58.75 115 GLN A CA 1
ATOM 931 C C . GLN A 1 115 ? 4.91 -18.156 -14.867 1 58.75 115 GLN A C 1
ATOM 933 O O . GLN A 1 115 ? 5.121 -17.453 -15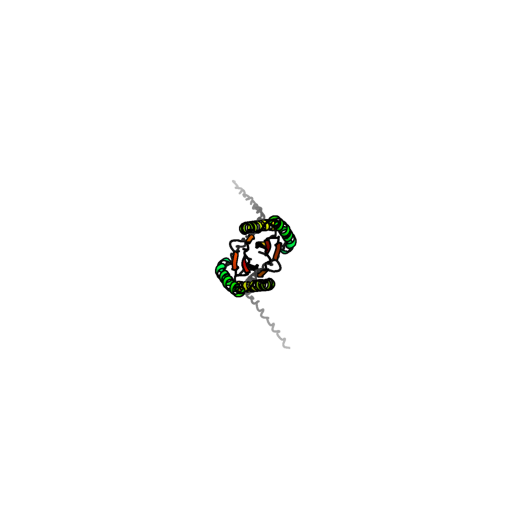.859 1 58.75 115 GLN A O 1
ATOM 938 N N . GLN A 1 116 ? 4.262 -17.75 -13.617 1 61.81 116 GLN A N 1
ATOM 939 C CA . GLN A 1 116 ? 3.408 -16.625 -13.969 1 61.81 116 GLN A CA 1
ATOM 940 C C . GLN A 1 116 ? 3.826 -15.367 -13.227 1 61.81 116 GLN A C 1
ATOM 942 O O . GLN A 1 116 ? 4.344 -15.438 -12.109 1 61.81 116 GLN A O 1
ATOM 947 N N . SER A 1 117 ? 3.879 -14.164 -13.828 1 68.75 117 SER A N 1
ATOM 948 C CA . SER A 1 117 ? 4.215 -12.797 -13.445 1 68.75 117 SER A CA 1
ATOM 949 C C . SER A 1 117 ? 3.076 -12.148 -12.672 1 68.75 117 SER A C 1
ATOM 951 O O . SER A 1 117 ? 1.913 -12.523 -12.828 1 68.75 117 SER A O 1
ATOM 953 N N . ILE A 1 118 ? 3.242 -11.406 -11.633 1 83.19 118 ILE A N 1
ATOM 954 C CA . ILE A 1 118 ? 2.311 -10.555 -10.906 1 83.19 118 ILE A CA 1
ATOM 955 C C . ILE A 1 118 ? 2.359 -9.141 -11.461 1 83.19 118 ILE A C 1
ATOM 957 O O . ILE A 1 118 ? 3.426 -8.648 -11.844 1 83.19 118 ILE A O 1
ATOM 961 N N . ARG A 1 119 ? 1.167 -8.625 -11.633 1 88.88 119 ARG A N 1
ATOM 962 C CA . ARG A 1 119 ? 1.059 -7.242 -12.078 1 88.88 119 ARG A CA 1
ATOM 963 C C . ARG A 1 119 ? 0.545 -6.34 -10.961 1 88.88 119 ARG A C 1
ATOM 965 O O . ARG A 1 119 ? -0.526 -6.586 -10.398 1 88.88 119 ARG A O 1
ATOM 972 N N . VAL A 1 120 ? 1.388 -5.363 -10.594 1 90.94 120 VAL A N 1
ATOM 973 C CA . VAL A 1 120 ? 1.028 -4.461 -9.508 1 90.94 120 VAL A CA 1
ATOM 974 C C . VAL A 1 120 ? 0.928 -3.031 -10.039 1 90.94 120 VAL A C 1
ATOM 976 O O . VAL A 1 120 ? 1.787 -2.582 -10.797 1 90.94 120 VAL A O 1
ATOM 979 N N . CYS A 1 121 ? -0.101 -2.367 -9.625 1 95.31 121 CYS A N 1
ATOM 980 C CA . CYS A 1 121 ? -0.25 -0.943 -9.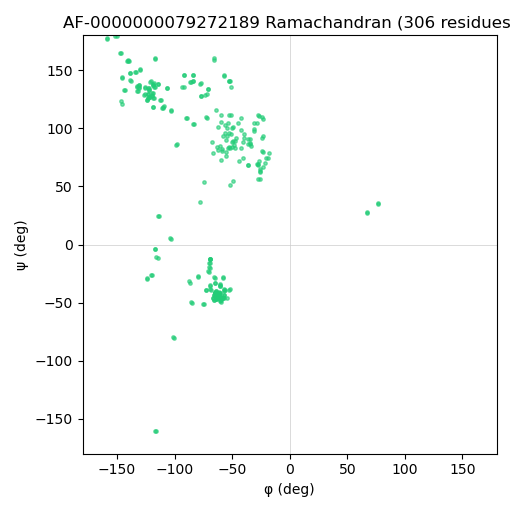906 1 95.31 121 CYS A CA 1
ATOM 981 C C . CYS A 1 121 ? -0.788 -0.202 -8.688 1 95.31 121 CYS A C 1
ATOM 983 O O . CYS A 1 121 ? -1.647 -0.717 -7.973 1 95.31 121 CYS A O 1
ATOM 985 N N . SER A 1 122 ? -0.283 0.937 -8.5 1 95.81 122 SER A N 1
ATOM 986 C CA . SER A 1 122 ? -0.783 1.792 -7.426 1 95.81 122 SER A CA 1
ATOM 987 C C . SER A 1 122 ? -1.09 3.195 -7.938 1 95.81 122 SER A C 1
ATOM 989 O O . SER A 1 122 ? -0.512 3.641 -8.93 1 95.81 122 SER A O 1
ATOM 991 N N . ARG A 1 123 ? -2.049 3.799 -7.293 1 95.69 123 ARG A N 1
ATOM 992 C CA . ARG A 1 123 ? -2.402 5.195 -7.516 1 95.69 123 ARG A CA 1
ATOM 993 C C . ARG A 1 123 ? -2.574 5.941 -6.195 1 95.69 123 ARG A C 1
ATOM 995 O O . ARG A 1 123 ? -2.98 5.348 -5.195 1 95.69 123 ARG A O 1
ATOM 1002 N N . GLY A 1 124 ? -2.238 7.242 -6.258 1 95.19 124 GLY A N 1
ATOM 1003 C CA . GLY A 1 124 ? -2.373 8.062 -5.066 1 95.19 124 GLY A CA 1
ATOM 1004 C C . GLY A 1 124 ? -3.07 9.383 -5.328 1 95.19 124 GLY A C 1
ATOM 1005 O O . GLY A 1 124 ? -2.848 10.016 -6.363 1 95.19 124 GLY A O 1
ATOM 1006 N N . ILE A 1 125 ? -3.938 9.711 -4.484 1 95.06 125 ILE A N 1
ATOM 1007 C CA . ILE A 1 125 ? -4.367 11.094 -4.328 1 95.06 125 ILE A CA 1
ATOM 1008 C C . ILE A 1 125 ? -3.625 11.734 -3.158 1 95.06 125 ILE A C 1
ATOM 1010 O O . ILE A 1 125 ? -4.043 11.609 -2.004 1 95.06 125 ILE A O 1
ATOM 1014 N N . TRP A 1 126 ? -2.443 12.273 -3.395 1 93.75 126 TRP A N 1
ATOM 1015 C CA . TRP A 1 126 ? -1.51 12.797 -2.402 1 93.75 126 TRP A CA 1
ATOM 1016 C C . TRP A 1 126 ? -0.648 13.906 -2.998 1 93.75 126 TRP A C 1
ATOM 1018 O O . TRP A 1 126 ? -0.898 14.359 -4.117 1 93.75 126 TRP A O 1
ATOM 1028 N N . ASP A 1 127 ? 0.245 14.484 -2.211 1 93.31 127 ASP A N 1
ATOM 1029 C CA . ASP A 1 127 ? 1.147 15.531 -2.678 1 93.31 127 ASP A CA 1
ATOM 1030 C C . ASP A 1 127 ? 2.385 14.938 -3.344 1 93.31 127 ASP A C 1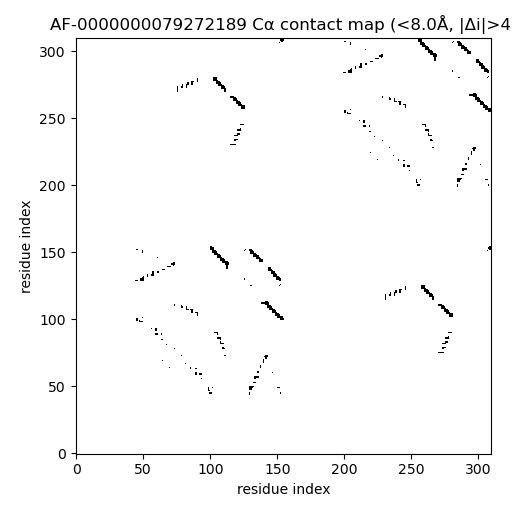
ATOM 1032 O O . ASP A 1 127 ? 3.312 14.5 -2.66 1 93.31 127 ASP A O 1
ATOM 1036 N N . VAL A 1 128 ? 2.438 14.977 -4.641 1 92.25 128 VAL A N 1
ATOM 1037 C CA . VAL A 1 128 ? 3.438 14.266 -5.43 1 92.25 128 VAL A CA 1
ATOM 1038 C C . VAL A 1 128 ? 4.812 14.898 -5.211 1 92.25 128 VAL A C 1
ATOM 1040 O O . VAL A 1 128 ? 5.836 14.312 -5.578 1 92.25 128 VAL A O 1
ATOM 1043 N N . GLU A 1 129 ? 4.898 16.031 -4.629 1 91.94 129 GLU A N 1
ATOM 1044 C CA . GLU A 1 129 ? 6.18 16.688 -4.387 1 91.94 129 GLU A CA 1
ATOM 1045 C C . GLU A 1 129 ? 6.887 16.094 -3.172 1 91.94 129 GLU A C 1
ATOM 1047 O O . GLU A 1 129 ? 8.117 16.094 -3.096 1 91.94 129 GLU A O 1
ATOM 1052 N N . VAL A 1 130 ? 6.039 15.555 -2.24 1 93.88 130 VAL A N 1
ATOM 1053 C CA . VAL A 1 130 ? 6.648 15.148 -0.979 1 93.88 130 VAL A CA 1
ATOM 1054 C C . VAL A 1 130 ? 6.34 13.672 -0.711 1 93.88 130 VAL A C 1
ATOM 1056 O O . VAL A 1 130 ? 7.098 12.992 -0.019 1 93.88 130 VAL A O 1
ATOM 1059 N N . ASP A 1 131 ? 5.246 13.227 -1.189 1 96.12 131 ASP A N 1
ATOM 1060 C CA . ASP A 1 131 ? 4.871 11.828 -1.001 1 96.12 131 ASP A CA 1
ATOM 1061 C C . ASP A 1 131 ? 5.48 10.945 -2.088 1 96.12 131 ASP A C 1
ATOM 1063 O O . ASP A 1 131 ? 5.578 11.359 -3.246 1 96.12 131 ASP A O 1
ATOM 1067 N N . SER A 1 132 ? 5.949 9.797 -1.738 1 96.38 132 SER A N 1
ATOM 1068 C CA . SER A 1 132 ? 6.52 8.883 -2.721 1 96.38 132 SER A CA 1
ATOM 1069 C C . SER A 1 132 ? 6.512 7.445 -2.207 1 96.38 132 SER A C 1
ATOM 1071 O O . SER A 1 132 ? 5.996 7.172 -1.122 1 96.38 132 SER A O 1
ATOM 1073 N N . SER A 1 133 ? 6.969 6.578 -3.104 1 97.5 133 SER A N 1
ATOM 1074 C CA . SER A 1 133 ? 7.066 5.168 -2.746 1 97.5 133 SER A CA 1
ATOM 1075 C C . SER A 1 133 ? 8.336 4.539 -3.307 1 97.5 133 SER A C 1
ATOM 1077 O O . SER A 1 133 ? 8.945 5.074 -4.238 1 97.5 133 SER A O 1
ATOM 1079 N N . VAL A 1 134 ? 8.734 3.449 -2.691 1 97.88 134 VAL A N 1
ATOM 1080 C CA . VAL A 1 134 ? 9.82 2.594 -3.156 1 97.88 134 VAL A CA 1
ATOM 1081 C C . VAL A 1 134 ? 9.328 1.152 -3.27 1 97.88 134 VAL A C 1
ATOM 1083 O O . VAL A 1 134 ? 8.727 0.62 -2.336 1 97.88 134 VAL A O 1
ATOM 1086 N N . THR A 1 135 ? 9.578 0.592 -4.434 1 96.5 135 THR A N 1
ATOM 1087 C CA . THR A 1 135 ? 9.172 -0.789 -4.668 1 96.5 135 THR A CA 1
ATOM 1088 C C . THR A 1 135 ? 10.383 -1.657 -5.012 1 96.5 135 THR A C 1
ATOM 1090 O O . THR A 1 135 ? 11.266 -1.233 -5.758 1 96.5 135 THR A O 1
ATOM 1093 N N . TYR A 1 136 ? 10.367 -2.838 -4.488 1 97.12 136 TYR A N 1
ATOM 1094 C CA . TYR A 1 136 ? 11.375 -3.842 -4.797 1 97.12 136 TYR A CA 1
ATOM 1095 C C . TYR A 1 136 ? 10.727 -5.184 -5.121 1 97.12 136 TYR A C 1
ATOM 1097 O O . TYR A 1 136 ? 9.805 -5.617 -4.434 1 97.12 136 TYR A O 1
ATOM 1105 N N . GLN A 1 137 ? 11.172 -5.766 -6.211 1 94.12 137 GLN A N 1
ATOM 1106 C CA . GLN A 1 137 ? 10.688 -7.074 -6.641 1 94.12 137 GLN A CA 1
ATOM 1107 C C . GLN A 1 137 ? 11.797 -8.117 -6.594 1 94.12 137 GLN A C 1
ATOM 1109 O O . GLN A 1 137 ? 12.938 -7.84 -6.98 1 94.12 137 GLN A O 1
ATOM 1114 N N . TYR A 1 138 ? 11.352 -9.25 -6.113 1 94.69 138 TYR A N 1
ATOM 1115 C CA . TYR A 1 138 ? 12.281 -10.367 -5.977 1 94.69 138 TYR A CA 1
ATOM 1116 C C . TYR A 1 138 ? 11.625 -11.672 -6.395 1 94.69 138 TYR A C 1
ATOM 1118 O O . TYR A 1 138 ? 10.406 -11.836 -6.27 1 94.69 138 TYR A O 1
ATOM 1126 N N . GLN A 1 139 ? 12.547 -12.562 -6.961 1 91.62 139 GLN A N 1
ATOM 1127 C CA . GLN A 1 139 ? 12.055 -13.906 -7.242 1 91.62 139 GLN A CA 1
ATOM 1128 C C . GLN A 1 139 ? 13.156 -14.945 -7.039 1 91.62 139 GLN A C 1
ATOM 1130 O O . GLN A 1 139 ? 14.336 -14.656 -7.242 1 91.62 139 GLN A O 1
ATOM 1135 N N . ASN A 1 140 ? 12.773 -16.047 -6.574 1 91.44 140 ASN A N 1
ATOM 1136 C CA . ASN A 1 140 ? 13.617 -17.234 -6.648 1 91.44 140 ASN A CA 1
ATOM 1137 C C . ASN A 1 140 ? 12.969 -18.328 -7.5 1 91.44 140 ASN A C 1
ATOM 1139 O O . ASN A 1 140 ? 12.109 -18.047 -8.336 1 91.44 140 ASN A O 1
ATOM 1143 N N . ALA A 1 141 ? 13.344 -19.516 -7.395 1 87.12 141 ALA A N 1
ATOM 1144 C CA . ALA A 1 141 ? 12.859 -20.578 -8.273 1 87.12 141 ALA A CA 1
ATOM 1145 C C . ALA A 1 141 ? 11.398 -20.906 -7.977 1 87.12 141 ALA A C 1
ATOM 1147 O O . ALA A 1 141 ? 10.672 -21.375 -8.859 1 87.12 141 ALA A O 1
ATOM 1148 N N . SER A 1 142 ? 10.898 -20.609 -6.766 1 86.81 142 SER A N 1
ATOM 1149 C CA . SER A 1 142 ? 9.602 -21.125 -6.352 1 86.81 142 SER A CA 1
ATOM 1150 C C . SER A 1 142 ? 8.633 -19.984 -6.035 1 86.81 142 SER A C 1
ATOM 1152 O O . SER A 1 142 ? 7.418 -20.156 -6.074 1 86.81 142 SER A O 1
ATOM 1154 N N . LEU A 1 143 ? 9.195 -18.828 -5.652 1 90.19 143 LEU A N 1
ATOM 1155 C CA . LEU A 1 143 ? 8.289 -17.781 -5.18 1 90.19 143 LEU A CA 1
ATOM 1156 C C . LEU A 1 143 ? 8.734 -16.422 -5.684 1 90.19 143 LEU A C 1
ATOM 1158 O O . LEU A 1 143 ? 9.875 -16.25 -6.109 1 90.19 143 LEU A O 1
ATOM 1162 N N . TYR A 1 144 ? 7.832 -15.508 -5.711 1 90.81 144 TYR A N 1
ATOM 1163 C CA . TYR A 1 144 ? 8.125 -14.094 -5.938 1 90.81 144 TYR A CA 1
ATOM 1164 C C . TYR A 1 144 ? 7.738 -13.258 -4.727 1 90.81 144 TYR A C 1
ATOM 1166 O O . TYR A 1 144 ? 6.938 -13.695 -3.893 1 90.81 144 TYR A O 1
ATOM 1174 N N . CYS A 1 145 ? 8.312 -12.117 -4.68 1 93.75 145 CYS A N 1
ATOM 1175 C CA . CYS A 1 145 ? 8.031 -11.156 -3.621 1 93.75 145 CYS A CA 1
ATOM 1176 C C . CYS A 1 145 ? 8.055 -9.727 -4.156 1 93.75 145 CYS A C 1
ATOM 1178 O O . CYS A 1 145 ? 8.93 -9.367 -4.941 1 93.75 145 CYS A O 1
ATOM 1180 N N . VAL A 1 146 ? 7.094 -9.023 -3.811 1 94.94 146 VAL A N 1
ATOM 1181 C CA . VAL A 1 146 ? 7.055 -7.586 -4.074 1 94.94 146 VAL A CA 1
ATOM 1182 C C . VAL A 1 146 ? 6.871 -6.824 -2.764 1 94.94 146 VAL A C 1
ATOM 1184 O O . VAL A 1 146 ? 5.941 -7.102 -2.004 1 94.94 146 VAL A O 1
ATOM 1187 N N . ALA A 1 147 ? 7.742 -5.93 -2.533 1 97.5 147 ALA A N 1
ATOM 1188 C CA . ALA A 1 147 ? 7.652 -5.074 -1.354 1 97.5 147 ALA A CA 1
ATOM 1189 C C . ALA A 1 147 ? 7.602 -3.6 -1.75 1 97.5 147 ALA A C 1
ATOM 1191 O O . ALA A 1 147 ? 8.367 -3.152 -2.607 1 97.5 147 ALA A O 1
ATOM 1192 N N . THR A 1 148 ? 6.699 -2.885 -1.175 1 97.69 148 THR A N 1
ATOM 1193 C CA . THR A 1 148 ? 6.551 -1.457 -1.43 1 97.69 148 THR A CA 1
ATOM 1194 C C . THR A 1 148 ? 6.469 -0.679 -0.119 1 97.69 148 THR A C 1
ATOM 1196 O O . THR A 1 148 ? 5.793 -1.104 0.821 1 97.69 148 THR A O 1
ATOM 1199 N N . ILE A 1 149 ? 7.156 0.421 -0.085 1 98.44 149 ILE A N 1
ATOM 1200 C CA . ILE A 1 149 ? 7.074 1.344 1.041 1 98.44 149 ILE A CA 1
ATOM 1201 C C . ILE A 1 149 ? 6.57 2.703 0.559 1 98.44 149 ILE A C 1
ATOM 1203 O O . ILE A 1 149 ? 7.102 3.264 -0.402 1 98.44 149 ILE A O 1
ATOM 1207 N N . PHE A 1 150 ? 5.605 3.193 1.238 1 98.12 150 PHE A N 1
ATOM 1208 C CA . PHE A 1 150 ? 5.102 4.539 0.979 1 98.12 150 PHE A CA 1
ATOM 1209 C C . PHE A 1 150 ? 5.531 5.5 2.08 1 98.12 150 PHE A C 1
ATOM 1211 O O . PHE A 1 150 ? 5.473 5.16 3.266 1 98.12 150 PHE A O 1
ATOM 1218 N N . GLY A 1 151 ? 5.984 6.648 1.699 1 97.88 151 GLY A N 1
ATOM 1219 C CA . GLY A 1 151 ? 6.184 7.785 2.586 1 97.88 151 GLY A CA 1
ATOM 1220 C C . GLY A 1 151 ? 5.215 8.922 2.328 1 97.88 151 GLY A C 1
ATOM 1221 O O . GLY A 1 151 ? 5.246 9.539 1.262 1 97.88 151 GLY A O 1
ATOM 1222 N N . ILE A 1 152 ? 4.391 9.234 3.342 1 97.06 152 ILE A N 1
ATOM 1223 C CA . ILE A 1 152 ? 3.324 10.219 3.207 1 97.06 152 ILE A CA 1
ATOM 1224 C C . ILE A 1 152 ? 3.559 11.375 4.18 1 97.06 152 ILE A C 1
ATOM 1226 O O . ILE A 1 152 ? 3.496 11.188 5.398 1 97.06 152 ILE A O 1
ATOM 1230 N N . TYR A 1 153 ? 3.723 12.531 3.59 1 95.75 153 TYR A N 1
ATOM 1231 C CA . TYR A 1 153 ? 4.023 13.711 4.402 1 95.75 153 TYR A CA 1
ATOM 1232 C C . TYR A 1 153 ? 2.803 14.141 5.211 1 95.75 153 TYR A C 1
ATOM 1234 O O . TYR A 1 153 ? 1.684 14.156 4.691 1 95.75 153 TYR A O 1
ATOM 1242 N N . HIS A 1 154 ? 3.102 14.406 6.527 1 89.75 154 HIS A N 1
ATOM 1243 C CA . HIS A 1 154 ? 2.045 14.945 7.379 1 89.75 154 HIS A CA 1
ATOM 1244 C C . HIS A 1 154 ? 2.529 16.156 8.156 1 89.75 154 HIS A C 1
ATOM 1246 O O . HIS A 1 154 ? 3.697 16.234 8.547 1 89.75 154 HIS A O 1
ATOM 1252 N N . GLU A 1 155 ? 1.721 17.219 8.195 1 78.88 155 GLU A N 1
ATOM 1253 C CA . GLU A 1 155 ? 2.068 18.438 8.93 1 78.88 155 GLU A CA 1
ATOM 1254 C C . GLU A 1 155 ? 1.662 18.344 10.398 1 78.88 155 GLU A C 1
ATOM 1256 O O . GLU A 1 155 ? 0.661 17.703 10.727 1 78.88 155 GLU A O 1
ATOM 1261 N N . MET B 1 1 ? 4.914 83.312 102 1 29.34 1 MET B N 1
ATOM 1262 C CA . MET B 1 1 ? 4.387 82.188 101.125 1 29.34 1 MET B CA 1
ATOM 1263 C C . MET B 1 1 ? 4.629 82.5 99.688 1 29.34 1 MET B C 1
ATOM 1265 O O . MET B 1 1 ? 4.203 83.562 99.125 1 29.34 1 MET B O 1
ATOM 1269 N N . ARG B 1 2 ? 5.738 81.938 99.062 1 32.31 2 ARG B N 1
ATOM 1270 C CA . ARG B 1 2 ? 6.574 82 97.875 1 32.31 2 ARG B CA 1
ATOM 1271 C C . ARG B 1 2 ? 5.801 81.562 96.625 1 32.31 2 ARG B C 1
ATOM 1273 O O . ARG B 1 2 ? 5.355 80.438 96.5 1 32.31 2 ARG B O 1
ATOM 1280 N N . THR B 1 3 ? 4.926 82.438 96 1 33.88 3 THR B N 1
ATOM 1281 C CA . THR B 1 3 ? 4.051 82.25 94.875 1 33.88 3 THR B CA 1
ATOM 1282 C C . THR B 1 3 ? 4.848 81.75 93.625 1 33.88 3 THR B C 1
ATOM 1284 O O . THR B 1 3 ? 5.773 82.438 93.188 1 33.88 3 THR B O 1
ATOM 1287 N N . SER B 1 4 ? 4.93 80.438 93.312 1 31.72 4 SER B N 1
ATOM 1288 C CA . SER B 1 4 ? 5.676 79.562 92.438 1 31.72 4 SER B CA 1
ATOM 1289 C C . SER B 1 4 ? 5.352 79.812 91 1 31.72 4 SER B C 1
ATOM 1291 O O . SER B 1 4 ? 4.184 79.875 90.562 1 31.72 4 SER B O 1
ATOM 1293 N N . ALA B 1 5 ? 6.062 80.75 90.312 1 37.56 5 ALA B N 1
ATOM 1294 C CA . ALA B 1 5 ? 6.059 81.25 88.938 1 37.56 5 ALA B CA 1
ATOM 1295 C C . ALA B 1 5 ? 6.105 80.062 87.938 1 37.56 5 ALA B C 1
ATOM 1297 O O . ALA B 1 5 ? 7.02 79.25 88 1 37.56 5 ALA B O 1
ATOM 1298 N N . SER B 1 6 ? 4.957 79.5 87.5 1 31.92 6 SER B N 1
ATOM 1299 C CA . SER B 1 6 ? 4.621 78.375 86.625 1 31.92 6 SER B CA 1
ATOM 1300 C C . SER B 1 6 ? 5.289 78.5 85.25 1 31.92 6 SER B C 1
ATOM 1302 O O . SER B 1 6 ? 5.168 79.562 84.562 1 31.92 6 SER B O 1
ATOM 1304 N N . ARG B 1 7 ? 6.414 77.812 84.938 1 32.44 7 ARG B N 1
ATOM 1305 C CA . ARG B 1 7 ? 7.328 77.75 83.75 1 32.44 7 ARG B CA 1
ATOM 1306 C C . ARG B 1 7 ? 6.594 77.25 82.5 1 32.44 7 ARG B C 1
ATOM 1308 O O . ARG B 1 7 ? 6.004 76.125 82.562 1 32.44 7 ARG B O 1
ATOM 1315 N N . GLN B 1 8 ? 5.836 78.062 81.75 1 27.47 8 GLN B N 1
ATOM 1316 C CA . GLN B 1 8 ? 5.078 77.75 80.562 1 27.47 8 GLN B CA 1
ATOM 1317 C C . GLN B 1 8 ? 5.973 77.125 79.5 1 27.47 8 GLN B C 1
ATOM 1319 O O . GLN B 1 8 ? 6.941 77.75 79.062 1 27.47 8 GLN B O 1
ATOM 1324 N N . ASP B 1 9 ? 6.199 75.812 79.375 1 29.95 9 ASP B N 1
ATOM 1325 C CA . ASP B 1 9 ? 7.016 75 78.5 1 29.95 9 ASP B CA 1
ATOM 1326 C C . ASP B 1 9 ? 6.586 75.125 77.062 1 29.95 9 ASP B C 1
ATOM 1328 O O . ASP B 1 9 ? 5.426 74.875 76.75 1 29.95 9 ASP B O 1
ATOM 1332 N N . ARG B 1 10 ? 7.004 76.125 76.25 1 31.09 10 ARG B N 1
ATOM 1333 C CA . ARG B 1 10 ? 6.703 76.438 74.875 1 31.09 10 ARG B CA 1
ATOM 1334 C C . ARG B 1 10 ? 7.09 75.25 74 1 31.09 10 ARG B C 1
ATOM 1336 O O . ARG B 1 10 ? 8.25 74.812 74 1 31.09 10 ARG B O 1
ATOM 1343 N N . VAL B 1 11 ? 6.195 74.312 73.688 1 31.53 11 VAL B N 1
ATOM 1344 C CA . VAL B 1 11 ? 6.316 73.062 72.938 1 31.53 11 VAL B CA 1
ATOM 1345 C C . VAL B 1 11 ? 6.695 73.375 71.5 1 31.53 11 VAL B C 1
ATOM 1347 O O . VAL B 1 11 ? 6.203 74.375 70.875 1 31.53 11 VAL B O 1
ATOM 1350 N N . CYS B 1 12 ? 7.871 73 70.938 1 32.28 12 CYS B N 1
ATOM 1351 C CA . CYS B 1 12 ? 8.68 73 69.688 1 32.28 12 CYS B CA 1
ATOM 1352 C C . CYS B 1 12 ? 7.914 72.375 68.562 1 32.28 12 CYS B C 1
ATOM 1354 O O . CYS B 1 12 ? 7.594 71.188 68.562 1 32.28 12 CYS B O 1
ATOM 1356 N N . GLN B 1 13 ? 6.953 73 67.938 1 27.95 13 GLN B N 1
ATOM 1357 C CA . GLN B 1 13 ? 6.145 72.438 66.875 1 27.95 13 GLN B CA 1
ATOM 1358 C C . GLN B 1 13 ? 7.008 72 65.688 1 27.95 13 GLN B C 1
ATOM 1360 O O . GLN B 1 13 ? 7.68 72.875 65.062 1 27.95 13 GLN B O 1
ATOM 1365 N N . LYS B 1 14 ? 7.609 70.938 65.625 1 36.12 14 LYS B N 1
ATOM 1366 C CA . LYS B 1 14 ? 8.453 70.375 64.625 1 36.12 14 LYS B CA 1
ATOM 1367 C C . LYS B 1 14 ? 7.707 70.312 63.281 1 36.12 14 LYS B C 1
ATOM 1369 O O . LYS B 1 14 ? 6.543 69.875 63.219 1 36.12 14 LYS B O 1
ATOM 1374 N N . GLY B 1 15 ? 8.008 71.25 62.344 1 29.88 15 GLY B N 1
ATOM 1375 C CA . GLY B 1 15 ? 7.418 71.312 61.031 1 29.88 15 GLY B CA 1
ATOM 1376 C C . GLY B 1 15 ? 7.461 70.062 60.25 1 29.88 15 GLY B C 1
ATOM 1377 O O . GLY B 1 15 ? 8.219 69.125 60.562 1 29.88 15 GLY B O 1
ATOM 1378 N N . PRO B 1 16 ? 6.395 69.688 59.469 1 35.78 16 PRO B N 1
ATOM 1379 C CA . PRO B 1 16 ? 6.109 68.438 58.812 1 35.78 16 PRO B CA 1
ATOM 1380 C C . PRO B 1 16 ? 7.156 68.062 57.75 1 35.78 16 PRO B C 1
ATOM 1382 O O . PRO B 1 16 ? 7.766 69 57.156 1 35.78 16 PRO B O 1
ATOM 1385 N N . SER B 1 17 ? 8.078 67.188 58 1 37.28 17 SER B N 1
ATOM 1386 C CA . SER B 1 17 ? 9.086 66.562 57.094 1 37.28 17 SER B CA 1
ATOM 1387 C C . SER B 1 17 ? 8.469 66.188 55.75 1 37.28 17 SER B C 1
ATOM 1389 O O . SER B 1 17 ? 7.43 65.562 55.719 1 37.28 17 SER B O 1
ATOM 1391 N N . ARG B 1 18 ? 8.641 67 54.719 1 36.19 18 ARG B N 1
ATOM 1392 C CA . ARG B 1 18 ? 8.203 66.75 53.344 1 36.19 18 ARG B CA 1
ATOM 1393 C C . ARG B 1 18 ? 8.672 65.375 52.906 1 36.19 18 ARG B C 1
ATOM 1395 O O . ARG B 1 18 ? 9.867 65.062 52.938 1 36.19 18 ARG B O 1
ATOM 1402 N N . ARG B 1 19 ? 7.965 64.375 53.219 1 36.72 19 ARG B N 1
ATOM 1403 C CA . ARG B 1 19 ? 8.211 63 52.688 1 36.72 19 ARG B CA 1
ATOM 1404 C C . ARG B 1 19 ? 8.414 63.031 51.188 1 36.72 19 ARG B C 1
ATOM 1406 O O . ARG B 1 19 ? 7.566 63.531 50.438 1 36.72 19 ARG B O 1
ATOM 1413 N N . LEU B 1 20 ? 9.672 63.344 50.812 1 39.47 20 LEU B N 1
ATOM 1414 C CA . LEU B 1 20 ? 10.031 63.188 49.406 1 39.47 20 LEU B CA 1
ATOM 1415 C C . LEU B 1 20 ? 9.43 61.906 48.812 1 39.47 20 LEU B C 1
ATOM 1417 O O . LEU B 1 20 ? 9.672 60.812 49.312 1 39.47 20 LEU B O 1
ATOM 1421 N N . THR B 1 21 ? 8.195 61.969 48.281 1 35 21 THR B N 1
ATOM 1422 C CA . THR B 1 21 ? 7.508 60.875 47.594 1 35 21 THR B CA 1
ATOM 1423 C C . THR B 1 21 ? 8.391 60.281 46.5 1 35 21 THR B C 1
ATOM 1425 O O . THR B 1 21 ? 8.945 61.031 45.688 1 35 21 THR B O 1
ATOM 1428 N N . ASP B 1 22 ? 9.289 59.375 46.875 1 38.5 22 ASP B N 1
ATOM 1429 C CA . ASP B 1 22 ? 10.109 58.562 45.969 1 38.5 22 ASP B CA 1
ATOM 1430 C C . ASP B 1 22 ? 9.297 58.094 44.781 1 38.5 22 ASP B C 1
ATOM 1432 O O . ASP B 1 22 ? 8.328 57.344 44.938 1 38.5 22 ASP B O 1
ATOM 1436 N N . ASP B 1 23 ? 9.023 59.031 43.844 1 40.72 23 ASP B N 1
ATOM 1437 C CA . ASP B 1 23 ? 8.359 58.625 42.625 1 40.72 23 ASP B CA 1
ATOM 1438 C C . ASP B 1 23 ? 9.086 57.438 41.969 1 40.72 23 ASP B C 1
ATOM 1440 O O . ASP B 1 23 ? 10.094 57.625 41.281 1 40.72 23 ASP B O 1
ATOM 1444 N N . ARG B 1 24 ? 9.32 56.438 42.719 1 39.84 24 ARG B N 1
ATOM 1445 C CA . ARG B 1 24 ? 9.953 55.344 42 1 39.84 24 ARG B CA 1
ATOM 1446 C C . ARG B 1 24 ? 9.188 54.969 40.719 1 39.84 24 ARG B C 1
ATOM 1448 O O . ARG B 1 24 ? 7.957 55.031 40.719 1 39.84 24 ARG B O 1
ATOM 1455 N N . PRO B 1 25 ? 9.922 55.312 39.594 1 41.94 25 PRO B N 1
ATOM 1456 C CA . PRO B 1 25 ? 9.195 54.938 38.375 1 41.94 25 PRO B CA 1
ATOM 1457 C C . PRO B 1 25 ? 8.547 53.562 38.469 1 41.94 25 PRO B C 1
ATOM 1459 O O . PRO B 1 25 ? 9.07 52.688 39.156 1 41.94 25 PRO B O 1
ATOM 1462 N N . ARG B 1 26 ? 7.195 53.531 38.562 1 36.81 26 ARG B N 1
ATOM 1463 C CA . ARG B 1 26 ? 6.465 52.281 38.469 1 36.81 26 ARG B CA 1
ATOM 1464 C C . ARG B 1 26 ? 7.074 51.375 37.406 1 36.81 26 ARG B C 1
ATOM 1466 O O . ARG B 1 26 ? 7.266 51.781 36.25 1 36.81 26 ARG B O 1
ATOM 1473 N N . ARG B 1 27 ? 8.008 50.531 37.875 1 38.78 27 ARG B N 1
ATOM 1474 C CA . ARG B 1 27 ? 8.414 49.469 36.938 1 38.78 27 ARG B CA 1
ATOM 1475 C C . ARG B 1 27 ? 7.23 49.031 36.094 1 38.78 27 ARG B C 1
ATOM 1477 O O . ARG B 1 27 ? 6.168 48.688 36.625 1 38.78 27 ARG B O 1
ATOM 1484 N N . ARG B 1 28 ? 7.059 49.688 34.938 1 35.75 28 ARG B N 1
ATOM 1485 C CA . ARG B 1 28 ? 6.105 49.125 33.969 1 35.75 28 ARG B CA 1
ATOM 1486 C C . ARG B 1 28 ? 6.109 47.625 34 1 35.75 28 ARG B C 1
ATOM 1488 O O . ARG B 1 28 ? 7.164 47 33.875 1 35.75 28 ARG B O 1
ATOM 1495 N N . ARG B 1 29 ? 5.281 47.031 34.938 1 36.09 29 ARG B N 1
ATOM 1496 C CA . ARG B 1 29 ? 5.062 45.594 34.812 1 36.09 29 ARG B CA 1
ATOM 1497 C C . ARG B 1 29 ? 5.055 45.156 33.344 1 36.09 29 ARG B C 1
ATOM 1499 O O . ARG B 1 29 ? 4.301 45.719 32.531 1 36.09 29 ARG B O 1
ATOM 1506 N N . VAL B 1 30 ? 6.285 44.906 32.781 1 37.44 30 VAL B N 1
ATOM 1507 C CA . VAL B 1 30 ? 6.238 44.219 31.5 1 37.44 30 VAL B CA 1
ATOM 1508 C C . VAL B 1 30 ? 5.023 43.312 31.453 1 37.44 30 VAL B C 1
ATOM 1510 O O . VAL B 1 30 ? 4.688 42.656 32.438 1 37.44 30 VAL B O 1
ATOM 1513 N N . SER B 1 31 ? 3.936 43.781 30.797 1 38.44 31 SER B N 1
ATOM 1514 C CA . SER B 1 31 ? 2.826 42.875 30.516 1 38.44 31 SER B CA 1
ATOM 1515 C C . SER B 1 31 ? 3.307 41.438 30.391 1 38.44 31 SER B C 1
ATOM 1517 O O . SER B 1 31 ? 4.426 41.188 29.938 1 38.44 31 SER B O 1
ATOM 1519 N N . PRO B 1 32 ? 2.945 40.594 31.328 1 36.31 32 PRO B N 1
ATOM 1520 C CA . PRO B 1 32 ? 3.326 39.188 31.109 1 36.31 32 PRO B CA 1
ATOM 1521 C C . PRO B 1 32 ? 3.422 38.844 29.625 1 36.31 32 PRO B C 1
ATOM 1523 O O . PRO B 1 32 ? 2.688 39.375 28.812 1 36.31 32 PRO B O 1
ATOM 1526 N N . HIS B 1 33 ? 4.641 38.719 29.109 1 37.91 33 HIS B N 1
ATOM 1527 C CA . HIS B 1 33 ? 4.715 38 27.828 1 37.91 33 HIS B CA 1
ATOM 1528 C C . HIS B 1 33 ? 3.52 37.062 27.656 1 37.91 33 HIS B C 1
ATOM 1530 O O . HIS B 1 33 ? 3.238 36.219 28.516 1 37.91 33 HIS B O 1
ATOM 1536 N N . GLN B 1 34 ? 2.369 37.562 27.25 1 35.03 34 GLN B N 1
ATOM 1537 C CA . GLN B 1 34 ? 1.378 36.594 26.781 1 35.03 34 GLN B CA 1
ATOM 1538 C C . GLN B 1 34 ? 2.051 35.344 26.234 1 35.03 34 GLN B C 1
ATOM 1540 O O . GLN B 1 34 ? 2.73 35.406 25.203 1 35.03 34 GLN B O 1
ATOM 1545 N N . ASP B 1 35 ? 2.693 34.531 27.031 1 37.41 35 ASP B N 1
ATOM 1546 C CA . ASP B 1 35 ? 2.969 33.219 26.516 1 37.41 35 ASP B CA 1
ATOM 1547 C C . ASP B 1 35 ? 1.936 32.812 25.469 1 37.41 35 ASP B C 1
ATOM 1549 O O . ASP B 1 35 ? 0.742 32.719 25.766 1 37.41 35 ASP B O 1
ATOM 1553 N N . VAL B 1 36 ? 2.053 33.469 24.328 1 36.09 36 VAL B N 1
ATOM 1554 C CA . VAL B 1 36 ? 1.286 32.781 23.297 1 36.09 36 VAL B CA 1
ATOM 1555 C C . VAL B 1 36 ? 1.162 31.297 23.641 1 36.09 36 VAL B C 1
ATOM 1557 O O . VAL B 1 36 ? 2.166 30.594 23.719 1 36.09 36 VAL B O 1
ATOM 1560 N N . LEU B 1 37 ? 0.473 30.984 24.719 1 36.81 37 LEU B N 1
ATOM 1561 C CA . LEU B 1 37 ? 0.055 29.578 24.734 1 36.81 37 LEU B CA 1
ATOM 1562 C C . LEU B 1 37 ? -0.049 29.031 23.312 1 36.81 37 LEU B C 1
ATOM 1564 O O . LEU B 1 37 ? -0.895 29.484 22.531 1 36.81 37 LEU B O 1
ATOM 1568 N N . LEU B 1 38 ? 1.092 29 22.625 1 38.62 38 LEU B N 1
ATOM 1569 C CA . LEU B 1 38 ? 0.908 28.047 21.531 1 38.62 38 LEU B CA 1
ATOM 1570 C C . LEU B 1 38 ? -0.12 26.984 21.922 1 38.62 38 LEU B C 1
ATOM 1572 O O . LEU B 1 38 ? 0.121 26.172 22.812 1 38.62 38 LEU B O 1
ATOM 1576 N N . GLU B 1 39 ? -1.386 27.391 22.312 1 39.38 39 GLU B N 1
ATOM 1577 C CA . GLU B 1 39 ? -2.357 26.312 22.422 1 39.38 39 GLU B CA 1
ATOM 1578 C C . GLU B 1 39 ? -1.956 25.109 21.578 1 39.38 39 GLU B C 1
ATOM 1580 O O . GLU B 1 39 ? -1.591 25.266 20.406 1 39.38 39 GLU B O 1
ATOM 1585 N N . PRO B 1 40 ? -1.265 24.156 22.125 1 41.12 40 PRO B N 1
ATOM 1586 C CA . PRO B 1 40 ? -1.03 22.984 21.281 1 41.12 40 PRO B CA 1
ATOM 1587 C C . PRO B 1 40 ? -2.066 22.828 20.172 1 41.12 40 PRO B C 1
ATOM 1589 O O . PRO B 1 40 ? -3.191 23.312 20.297 1 41.12 40 PRO B O 1
ATOM 1592 N N . SER B 1 41 ? -1.729 23.062 19 1 45.97 41 SER B N 1
ATOM 1593 C CA . SER B 1 41 ? -2.594 22.688 17.875 1 45.97 41 SER B CA 1
ATOM 1594 C C . SER B 1 41 ? -3.584 21.594 18.297 1 45.97 41 SER B C 1
ATOM 1596 O O . SER B 1 41 ? -3.197 20.594 18.891 1 45.97 41 SER B O 1
ATOM 1598 N N . TYR B 1 42 ? -4.637 21.766 19.047 1 45.75 42 TYR B N 1
ATOM 1599 C CA . TYR B 1 42 ? -5.766 20.844 19.141 1 45.75 42 TYR B CA 1
ATOM 1600 C C . TYR B 1 42 ? -5.773 19.891 17.953 1 45.75 42 TYR B C 1
ATOM 1602 O O . TYR B 1 42 ? -5.812 20.312 16.797 1 45.75 42 TYR B O 1
ATOM 1610 N N . GLN B 1 43 ? -4.934 18.875 17.984 1 52.28 43 GLN B N 1
ATOM 1611 C CA . GLN B 1 43 ? -5.078 17.875 16.938 1 52.28 43 GLN B CA 1
ATOM 1612 C C . GLN B 1 43 ? -6.547 17.656 16.578 1 52.28 43 GLN B C 1
ATOM 1614 O O . GLN B 1 43 ? -7.336 17.188 17.391 1 52.28 43 GLN B O 1
ATOM 1619 N N . VAL B 1 44 ? -7.191 18.625 15.977 1 61.41 44 VAL B N 1
ATOM 1620 C CA . VAL B 1 44 ? -8.578 18.516 15.523 1 61.41 44 VAL B CA 1
ATOM 1621 C C . VAL B 1 44 ? -8.742 17.234 14.703 1 61.41 44 VAL B C 1
ATOM 1623 O O . VAL B 1 44 ? -7.961 16.969 13.781 1 61.41 44 VAL B O 1
ATOM 1626 N N . TYR B 1 45 ? -9.297 16.156 15.336 1 69 45 TYR B N 1
ATOM 1627 C CA . TYR B 1 45 ? -9.703 14.969 14.586 1 69 45 TYR B CA 1
ATOM 1628 C C . TYR B 1 45 ? -10.617 15.344 13.422 1 69 45 TYR B C 1
ATOM 1630 O O . TYR B 1 45 ? -11.32 16.344 13.484 1 69 45 TYR B O 1
ATOM 1638 N N . PRO B 1 46 ? -10.391 14.641 12.32 1 74.81 46 PRO B N 1
ATOM 1639 C CA . PRO B 1 46 ? -11.266 14.914 11.18 1 74.81 46 PRO B CA 1
ATOM 1640 C C . PRO B 1 46 ? -12.742 14.711 11.508 1 74.81 46 PRO B C 1
ATOM 1642 O O . PRO B 1 46 ? -13.078 13.922 12.391 1 74.81 46 PRO B O 1
ATOM 1645 N N . GLN B 1 47 ? -13.539 15.445 10.984 1 78.5 47 GLN B N 1
ATOM 1646 C CA . GLN B 1 47 ? -14.984 15.305 11.125 1 78.5 47 GLN B CA 1
ATOM 1647 C C . GLN B 1 47 ? -15.445 13.922 10.672 1 78.5 47 GLN B C 1
ATOM 1649 O O . GLN B 1 47 ? -16.297 13.305 11.305 1 78.5 47 GLN B O 1
ATOM 1654 N N . GLN B 1 48 ? -14.922 13.453 9.57 1 89.81 48 GLN B N 1
ATOM 1655 C CA . GLN B 1 48 ? -15.18 12.109 9.062 1 89.81 48 GLN B CA 1
ATOM 1656 C C . GLN B 1 48 ? -13.891 11.297 8.984 1 89.81 48 GLN B C 1
ATOM 1658 O O . GLN B 1 48 ? -12.898 11.75 8.406 1 89.81 48 GLN B O 1
ATOM 1663 N N . LYS B 1 49 ? -14 10.164 9.617 1 93.31 49 LYS B N 1
ATOM 1664 C CA . LYS B 1 49 ? -12.844 9.281 9.57 1 93.31 49 LYS B CA 1
ATOM 1665 C C . LYS B 1 49 ? -12.938 8.312 8.398 1 93.31 49 LYS B C 1
ATOM 1667 O O . LYS B 1 49 ? -14.023 7.855 8.047 1 93.31 49 LYS B O 1
ATOM 1672 N N . PHE B 1 50 ? -11.812 8.008 7.859 1 96.69 50 PHE B N 1
ATOM 1673 C CA . PHE B 1 50 ? -11.742 7.051 6.762 1 96.69 50 PHE B CA 1
ATOM 1674 C C . PHE B 1 50 ? -12.453 5.75 7.125 1 96.69 50 PHE B C 1
ATOM 1676 O O . PHE B 1 50 ? -13.125 5.148 6.289 1 96.69 50 PHE B O 1
ATOM 1683 N N . GLY B 1 51 ? -12.312 5.332 8.352 1 95.56 51 GLY B N 1
ATOM 1684 C CA . GLY B 1 51 ? -12.891 4.086 8.836 1 95.56 51 GLY B CA 1
ATOM 1685 C C . GLY B 1 51 ? -14.398 4.027 8.68 1 95.56 51 GLY B C 1
ATOM 1686 O O . GLY B 1 51 ? -14.969 2.941 8.57 1 95.56 51 GLY B O 1
ATOM 1687 N N . GLU B 1 52 ? -15.047 5.117 8.695 1 96.44 52 GLU B N 1
ATOM 1688 C CA . GLU B 1 52 ? -16.5 5.184 8.555 1 96.44 52 GLU B CA 1
ATOM 1689 C C . GLU B 1 52 ? -16.938 4.82 7.137 1 96.44 52 GLU B C 1
ATOM 1691 O O . GLU B 1 52 ? -18.109 4.504 6.902 1 96.44 52 GLU B O 1
ATOM 1696 N N . PHE B 1 53 ? -16.062 4.82 6.223 1 97.5 53 PHE B N 1
ATOM 1697 C CA . PHE B 1 53 ? -16.375 4.559 4.824 1 97.5 53 PHE B CA 1
ATOM 1698 C C . PHE B 1 53 ? -15.969 3.146 4.426 1 97.5 53 PHE B C 1
ATOM 1700 O O . PHE B 1 53 ? -16.078 2.768 3.258 1 97.5 53 PHE B O 1
ATOM 1707 N N . ARG B 1 54 ? -15.516 2.316 5.297 1 97.56 54 ARG B N 1
ATOM 1708 C CA . ARG B 1 54 ? -14.984 0.993 4.984 1 97.56 54 ARG B CA 1
ATOM 1709 C C . ARG B 1 54 ? -16.031 0.141 4.273 1 97.56 54 ARG B C 1
ATOM 1711 O O . ARG B 1 54 ? -15.727 -0.55 3.301 1 97.56 54 ARG B O 1
ATOM 1718 N N . GLY B 1 55 ? -17.234 0.169 4.816 1 98 55 GLY B N 1
ATOM 1719 C CA . GLY B 1 55 ? -18.297 -0.592 4.191 1 98 55 GLY B CA 1
ATOM 1720 C C . GLY B 1 55 ? -18.578 -0.172 2.76 1 98 55 GLY B C 1
ATOM 1721 O O . GLY B 1 55 ? -18.688 -1.017 1.867 1 98 55 GLY B O 1
ATOM 1722 N N . THR B 1 56 ? -18.688 1.099 2.574 1 98.38 56 THR B N 1
ATOM 1723 C CA . THR B 1 56 ? -18.969 1.637 1.246 1 98.38 56 THR B CA 1
ATOM 1724 C C . THR B 1 56 ? -17.828 1.318 0.287 1 98.38 56 THR B C 1
ATOM 1726 O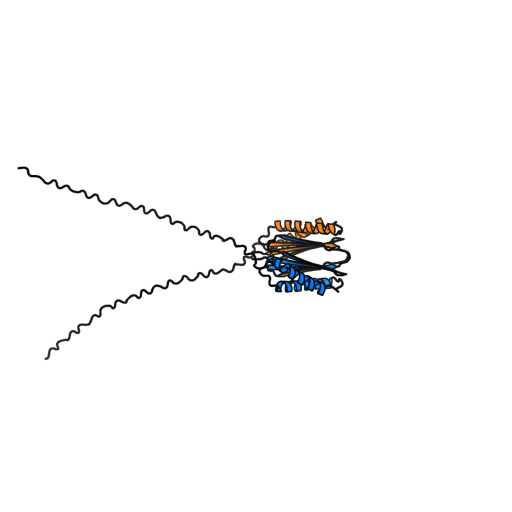 O . THR B 1 56 ? -18.062 0.95 -0.866 1 98.38 56 THR B O 1
ATOM 1729 N N . ILE B 1 57 ? -16.594 1.452 0.727 1 98.69 57 ILE B N 1
ATOM 1730 C CA . ILE B 1 57 ? -15.422 1.169 -0.097 1 98.69 57 ILE B CA 1
ATOM 1731 C C . ILE B 1 57 ? -15.391 -0.315 -0.457 1 98.69 57 ILE B C 1
ATOM 1733 O O . ILE B 1 57 ? -15.125 -0.677 -1.605 1 98.69 57 ILE B O 1
ATOM 1737 N N . SER B 1 58 ? -15.727 -1.101 0.49 1 98.5 58 SER B N 1
ATOM 1738 C CA . SER B 1 58 ? -15.797 -2.533 0.218 1 98.5 58 SER B CA 1
ATOM 1739 C C . SER B 1 58 ? -16.828 -2.84 -0.859 1 98.5 58 SER B C 1
ATOM 1741 O O . SER B 1 58 ? -16.594 -3.658 -1.749 1 98.5 58 SER B O 1
ATOM 1743 N N . ASP B 1 59 ? -17.938 -2.176 -0.761 1 98.62 59 ASP B N 1
ATOM 1744 C CA . ASP B 1 59 ? -18.984 -2.361 -1.766 1 98.62 59 ASP B CA 1
ATOM 1745 C C . ASP B 1 59 ? -18.484 -1.967 -3.154 1 98.62 59 ASP B C 1
ATOM 1747 O O . ASP B 1 59 ? -18.781 -2.637 -4.145 1 98.62 59 ASP B O 1
ATOM 1751 N N . ILE B 1 60 ? -17.766 -0.902 -3.227 1 98.69 60 ILE B N 1
ATOM 1752 C CA . ILE B 1 60 ? -17.203 -0.425 -4.484 1 98.69 60 ILE B CA 1
ATOM 1753 C C . ILE B 1 60 ? -16.266 -1.486 -5.07 1 98.69 60 ILE B C 1
ATOM 1755 O O . ILE B 1 60 ? -16.375 -1.831 -6.25 1 98.69 60 ILE B O 1
ATOM 1759 N N . LEU B 1 61 ? -15.391 -2.018 -4.273 1 98.69 61 LEU B N 1
ATOM 1760 C CA . LEU B 1 61 ? -14.43 -3.021 -4.727 1 98.69 61 LEU B CA 1
ATOM 1761 C C . LEU B 1 61 ? -15.148 -4.297 -5.156 1 98.69 61 LEU B C 1
ATOM 1763 O O . LEU B 1 61 ? -14.812 -4.879 -6.195 1 98.69 61 LEU B O 1
ATOM 1767 N N . GLU B 1 62 ? -16.125 -4.719 -4.418 1 98.31 62 GLU B N 1
ATOM 1768 C CA . GLU B 1 62 ? -16.875 -5.949 -4.668 1 98.31 62 GLU B CA 1
ATOM 1769 C C . GLU B 1 62 ? -17.656 -5.867 -5.977 1 98.31 62 GLU B C 1
ATOM 1771 O O . GLU B 1 62 ? -17.922 -6.891 -6.605 1 98.31 62 GLU B O 1
ATOM 1776 N N . GLN B 1 63 ? -17.984 -4.668 -6.281 1 98.06 63 GLN B N 1
ATOM 1777 C CA . GLN B 1 63 ? -18.719 -4.465 -7.527 1 98.06 63 GLN B CA 1
ATOM 1778 C C . GLN B 1 63 ? -17.766 -4.324 -8.711 1 98.06 63 GLN B C 1
ATOM 1780 O O . GLN B 1 63 ? -17.922 -5.012 -9.719 1 98.06 63 GLN B O 1
ATOM 1785 N N . MET B 1 64 ? -16.766 -3.494 -8.641 1 98.31 64 MET B N 1
ATOM 1786 C CA . MET B 1 64 ? -15.93 -3.092 -9.766 1 98.31 64 MET B CA 1
ATOM 1787 C C . MET B 1 64 ? -15 -4.227 -10.188 1 98.31 64 MET B C 1
ATOM 1789 O O . MET B 1 64 ? -14.805 -4.457 -11.383 1 98.31 64 MET B O 1
ATOM 1793 N N . ILE B 1 65 ? -14.445 -4.988 -9.273 1 98.38 65 ILE B N 1
ATOM 1794 C CA . ILE B 1 65 ? -13.383 -5.941 -9.57 1 98.38 65 ILE B CA 1
ATOM 1795 C C . ILE B 1 65 ? -13.969 -7.168 -10.266 1 98.38 65 ILE B C 1
ATOM 1797 O O . ILE B 1 65 ? -13.523 -7.547 -11.352 1 98.38 65 ILE B O 1
ATOM 1801 N N . PRO B 1 66 ? -15.031 -7.816 -9.742 1 97.81 66 PRO B N 1
ATOM 1802 C CA . PRO B 1 66 ? -15.609 -8.938 -10.484 1 97.81 66 PRO B CA 1
ATOM 1803 C C . PRO B 1 66 ? -16.141 -8.539 -11.859 1 97.81 66 PRO B C 1
ATOM 1805 O O . PRO B 1 66 ? -16.016 -9.297 -12.82 1 97.81 66 PRO B O 1
ATOM 1808 N N . GLU B 1 67 ? -16.703 -7.32 -11.938 1 96.88 67 GLU B N 1
ATOM 1809 C CA . GLU B 1 67 ? -17.234 -6.848 -13.211 1 96.88 67 GLU B CA 1
ATOM 1810 C C . GLU B 1 67 ? -16.141 -6.785 -14.273 1 96.88 67 GLU B C 1
ATOM 1812 O O . GLU B 1 67 ? -16.375 -7.07 -15.445 1 96.88 67 GLU B O 1
ATOM 1817 N N . THR B 1 68 ? -14.922 -6.457 -13.852 1 96.31 68 THR B N 1
ATOM 1818 C CA . THR B 1 68 ? -13.812 -6.285 -14.781 1 96.31 68 THR B CA 1
ATOM 1819 C C . THR B 1 68 ? -13.117 -7.617 -15.039 1 96.31 68 THR B C 1
ATOM 1821 O O . THR B 1 68 ? -12.688 -7.891 -16.156 1 96.31 68 THR B O 1
ATOM 1824 N N . LEU B 1 69 ? -13.07 -8.578 -14.062 1 96.44 69 LEU B N 1
ATOM 1825 C CA . LEU B 1 69 ? -12.117 -9.68 -14.133 1 96.44 69 LEU B CA 1
ATOM 1826 C C . LEU B 1 69 ? -12.844 -11.016 -14.266 1 96.44 69 LEU B C 1
ATOM 1828 O O . LEU B 1 69 ? -12.219 -12.047 -14.523 1 96.44 69 LEU B O 1
ATOM 1832 N N . ALA B 1 70 ? -14.133 -11.141 -14.102 1 93.62 70 ALA B N 1
ATOM 1833 C CA . ALA B 1 70 ? -14.875 -12.398 -13.969 1 93.62 70 ALA B CA 1
ATOM 1834 C C . ALA B 1 70 ? -14.641 -13.297 -15.18 1 93.62 70 ALA B C 1
ATOM 1836 O O . ALA B 1 70 ? -14.414 -14.5 -15.031 1 93.62 70 ALA B O 1
ATOM 1837 N N . ARG B 1 71 ? -14.57 -12.797 -16.344 1 89.69 71 ARG B N 1
ATOM 1838 C CA . ARG B 1 71 ? -14.477 -13.664 -17.5 1 89.69 71 ARG B CA 1
ATOM 1839 C C . ARG B 1 71 ? -13.141 -13.5 -18.203 1 89.69 71 ARG B C 1
ATOM 1841 O O . ARG B 1 71 ? -12.969 -13.922 -19.359 1 89.69 71 ARG B O 1
ATOM 1848 N N . MET B 1 72 ? -12.18 -13.07 -17.484 1 90.69 72 MET B N 1
ATOM 1849 C CA . MET B 1 72 ? -10.891 -12.781 -18.109 1 90.69 72 MET B CA 1
ATOM 1850 C C . MET B 1 72 ? -9.883 -13.883 -17.812 1 90.69 72 MET B C 1
ATOM 1852 O O . MET B 1 72 ? -9.617 -14.188 -16.656 1 90.69 72 MET B O 1
ATOM 1856 N N . PRO B 1 73 ? -9.453 -14.594 -18.922 1 90.5 73 PRO B N 1
ATOM 1857 C CA . PRO B 1 73 ? -8.305 -15.461 -18.656 1 90.5 73 PRO B CA 1
ATOM 1858 C C . PRO B 1 73 ? -7.039 -14.68 -18.312 1 90.5 73 PRO B C 1
ATOM 1860 O O . PRO B 1 73 ? -6.91 -13.516 -18.703 1 90.5 73 PRO B O 1
ATOM 1863 N N . TYR B 1 74 ? -6.207 -15.453 -17.703 1 89.69 74 TYR B N 1
ATOM 1864 C CA . TYR B 1 74 ? -4.973 -14.758 -17.359 1 89.69 74 TYR B CA 1
ATOM 1865 C C . TYR B 1 74 ? -4.117 -14.523 -18.609 1 89.69 74 TYR B C 1
ATOM 1867 O O . TYR B 1 74 ? -3.846 -15.461 -19.359 1 89.69 74 TYR B O 1
ATOM 1875 N N . ASP B 1 75 ? -3.715 -13.32 -18.781 1 91.12 75 ASP B N 1
ATOM 1876 C CA . ASP B 1 75 ? -2.746 -12.82 -19.766 1 91.12 75 ASP B CA 1
ATOM 1877 C C . ASP B 1 75 ? -1.938 -11.664 -19.172 1 91.12 75 ASP B C 1
ATOM 1879 O O . ASP B 1 75 ? -2.502 -10.648 -18.781 1 91.12 75 ASP B O 1
ATOM 1883 N N . ALA B 1 76 ? -0.721 -11.891 -19.156 1 87.88 76 ALA B N 1
ATOM 1884 C CA . ALA B 1 76 ? 0.145 -10.953 -18.453 1 87.88 76 ALA B CA 1
ATOM 1885 C C . ALA B 1 76 ? -0.061 -9.523 -18.953 1 87.88 76 ALA B C 1
ATOM 1887 O O . ALA B 1 76 ? -0.143 -8.586 -18.156 1 87.88 76 ALA B O 1
ATOM 1888 N N . ARG B 1 77 ? -0.101 -9.312 -20.172 1 92.5 77 ARG B N 1
ATOM 1889 C CA . ARG B 1 77 ? -0.248 -7.98 -20.75 1 92.5 77 ARG B CA 1
ATOM 1890 C C . ARG B 1 77 ? -1.616 -7.391 -20.422 1 92.5 77 ARG B C 1
ATOM 1892 O O . ARG B 1 77 ? -1.721 -6.223 -20.047 1 92.5 77 ARG B O 1
ATOM 1899 N N . VAL B 1 78 ? -2.594 -8.188 -20.594 1 94.12 78 VAL B N 1
ATOM 1900 C CA . VAL B 1 78 ? -3.953 -7.73 -20.312 1 94.12 78 VAL B CA 1
ATOM 1901 C C . VAL B 1 78 ? -4.102 -7.422 -18.828 1 94.12 78 VAL B C 1
ATOM 1903 O O . VAL B 1 78 ? -4.695 -6.406 -18.453 1 94.12 78 VAL B O 1
ATOM 1906 N N . CYS B 1 79 ? -3.518 -8.305 -18.062 1 93.62 79 CYS B N 1
ATOM 1907 C CA . CYS B 1 79 ? -3.619 -8.117 -16.609 1 93.62 79 CYS B CA 1
ATOM 1908 C C . CYS B 1 79 ? -2.902 -6.848 -16.172 1 93.62 79 CYS B C 1
ATOM 1910 O O . CYS B 1 79 ? -3.338 -6.172 -15.242 1 93.62 79 CYS B O 1
ATOM 1912 N N . SER B 1 80 ? -1.837 -6.512 -16.844 1 94.62 80 SER B N 1
ATOM 1913 C CA . SER B 1 80 ? -1.141 -5.266 -16.547 1 94.62 80 SER B CA 1
ATOM 1914 C C . SER B 1 80 ? -2.016 -4.055 -16.844 1 94.62 80 SER B C 1
ATOM 1916 O O . SER B 1 80 ? -2.113 -3.131 -16.031 1 94.62 80 SER B O 1
ATOM 1918 N N . ARG B 1 81 ? -2.664 -4.098 -17.938 1 96.62 81 ARG B N 1
ATOM 1919 C CA . ARG B 1 81 ? -3.561 -3.016 -18.328 1 96.62 81 ARG B CA 1
ATOM 1920 C C . ARG B 1 81 ? -4.742 -2.904 -17.375 1 96.62 81 ARG B C 1
ATOM 1922 O O . ARG B 1 81 ? -5.129 -1.802 -16.984 1 96.62 81 ARG B O 1
ATOM 1929 N N . GLN B 1 82 ? -5.289 -4.098 -16.984 1 96.88 82 GLN B N 1
ATOM 1930 C CA . GLN B 1 82 ? -6.457 -4.109 -16.109 1 96.88 82 GLN B CA 1
ATOM 1931 C C . GLN B 1 82 ? -6.09 -3.631 -14.703 1 96.88 82 GLN B C 1
ATOM 1933 O O . GLN B 1 82 ? -6.887 -2.963 -14.047 1 96.88 82 GLN B O 1
ATOM 1938 N N . ALA B 1 83 ? -4.891 -3.979 -14.281 1 96.94 83 ALA B N 1
ATOM 1939 C CA . ALA B 1 83 ? -4.441 -3.492 -12.977 1 96.94 83 ALA B CA 1
ATOM 1940 C C . ALA B 1 83 ? -4.375 -1.969 -12.953 1 96.94 83 ALA B C 1
ATOM 1942 O O . ALA B 1 83 ? -4.828 -1.335 -12 1 96.94 83 ALA B O 1
ATOM 1943 N N . LYS B 1 84 ? -3.861 -1.391 -14 1 97.75 84 LYS B N 1
ATOM 1944 C CA . LYS B 1 84 ? -3.766 0.061 -14.125 1 97.75 84 LYS B CA 1
ATOM 1945 C C . LYS B 1 84 ? -5.148 0.703 -14.164 1 97.75 84 LYS B C 1
ATOM 1947 O O . LYS B 1 84 ? -5.41 1.674 -13.453 1 97.75 84 LYS B O 1
ATOM 1952 N N . ALA B 1 85 ? -5.992 0.154 -14.938 1 97.88 85 ALA B N 1
ATOM 1953 C CA . ALA B 1 85 ? -7.344 0.689 -15.086 1 97.88 85 ALA B CA 1
ATOM 1954 C C . ALA B 1 85 ? -8.117 0.6 -13.773 1 97.88 85 ALA B C 1
ATOM 1956 O O . ALA B 1 85 ? -8.742 1.574 -13.344 1 97.88 85 ALA B O 1
ATOM 1957 N N . LEU B 1 86 ? -8.047 -0.57 -13.148 1 98.25 86 LEU B N 1
ATOM 1958 C CA . LEU B 1 86 ? -8.75 -0.767 -11.883 1 98.25 86 LEU B CA 1
ATOM 1959 C C . LEU B 1 86 ? -8.234 0.193 -10.82 1 98.25 86 LEU B C 1
ATOM 1961 O O . LEU B 1 86 ? -9.016 0.792 -10.078 1 98.25 86 LEU B O 1
ATOM 1965 N N . ALA B 1 87 ? -6.977 0.339 -10.727 1 98.25 87 ALA B N 1
ATOM 1966 C CA . ALA B 1 87 ? -6.395 1.242 -9.734 1 98.25 87 ALA B CA 1
ATOM 1967 C C . ALA B 1 87 ? -6.895 2.67 -9.938 1 98.25 87 ALA B C 1
ATOM 1969 O O . ALA B 1 87 ? -7.277 3.344 -8.977 1 98.25 87 ALA B O 1
ATOM 1970 N N . GLY B 1 88 ? -6.887 3.115 -11.156 1 98.12 88 GLY B N 1
ATOM 1971 C CA . GLY B 1 88 ? -7.367 4.449 -11.469 1 98.12 88 GLY B CA 1
ATOM 1972 C C . GLY B 1 88 ? -8.852 4.629 -11.227 1 98.12 88 GLY B C 1
ATOM 1973 O O . GLY B 1 88 ? -9.266 5.586 -10.57 1 98.12 88 GLY B O 1
ATOM 1974 N N . ASP B 1 89 ? -9.656 3.688 -11.711 1 98.38 89 ASP B N 1
ATOM 1975 C CA . ASP B 1 89 ? -11.102 3.779 -11.602 1 98.38 89 ASP B CA 1
ATOM 1976 C C . ASP B 1 89 ? -11.555 3.693 -10.141 1 98.38 89 ASP B C 1
ATOM 1978 O O . ASP B 1 89 ? -12.43 4.445 -9.711 1 98.38 89 ASP B O 1
ATOM 1982 N N . ILE B 1 90 ? -10.953 2.764 -9.422 1 98.5 90 ILE B N 1
ATOM 1983 C CA . ILE B 1 90 ? -11.289 2.613 -8.008 1 98.5 90 ILE B CA 1
ATOM 1984 C C . ILE B 1 90 ? -10.93 3.889 -7.25 1 98.5 90 ILE B C 1
ATOM 1986 O O . ILE B 1 90 ? -11.719 4.391 -6.449 1 98.5 90 ILE B O 1
ATOM 1990 N N . GLN B 1 91 ? -9.789 4.375 -7.566 1 98.06 91 GLN B N 1
ATOM 1991 C CA . GLN B 1 91 ? -9.344 5.605 -6.918 1 98.06 91 GLN B CA 1
ATOM 1992 C C . GLN B 1 91 ? -10.336 6.742 -7.168 1 98.06 91 GLN B C 1
ATOM 1994 O O . GLN B 1 91 ? -10.672 7.492 -6.246 1 98.06 91 GLN B O 1
ATOM 1999 N N . GLU B 1 92 ? -10.758 6.887 -8.359 1 97.94 92 GLU B N 1
ATOM 2000 C CA . GLU B 1 92 ? -11.703 7.934 -8.719 1 97.94 92 GLU B CA 1
ATOM 2001 C C . GLU B 1 92 ? -13.031 7.762 -7.973 1 97.94 92 GLU B C 1
ATOM 2003 O O . GLU B 1 92 ? -13.578 8.734 -7.445 1 97.94 92 GLU B O 1
ATOM 2008 N N . ARG B 1 93 ? -13.516 6.562 -7.934 1 98.19 93 ARG B N 1
ATOM 2009 C CA . ARG B 1 93 ? -14.781 6.285 -7.254 1 98.19 93 ARG B CA 1
ATOM 2010 C C . ARG B 1 93 ? -14.672 6.59 -5.762 1 98.19 93 ARG B C 1
ATOM 2012 O O . ARG B 1 93 ? -15.609 7.121 -5.164 1 98.19 93 ARG B O 1
ATOM 2019 N N . VAL B 1 94 ? -13.586 6.215 -5.121 1 98.06 94 VAL B N 1
ATOM 2020 C CA . VAL B 1 94 ? -13.391 6.449 -3.693 1 98.06 94 VAL B CA 1
ATOM 2021 C C . VAL B 1 94 ? -13.227 7.945 -3.436 1 98.06 94 VAL B C 1
ATOM 2023 O O . VAL B 1 94 ? -13.711 8.469 -2.43 1 98.06 94 VAL B O 1
ATOM 2026 N N . LYS B 1 95 ? -12.531 8.617 -4.305 1 97.44 95 LYS B N 1
ATOM 2027 C CA . LYS B 1 95 ? -12.398 10.07 -4.215 1 97.44 95 LYS B CA 1
ATOM 2028 C C . LYS B 1 95 ? -13.766 10.75 -4.203 1 97.44 95 LYS B C 1
ATOM 2030 O O . LYS B 1 95 ? -13.977 11.711 -3.467 1 97.44 95 LYS B O 1
ATOM 2035 N N . ASP B 1 96 ? -14.656 10.273 -4.949 1 97.38 96 ASP B N 1
ATOM 2036 C CA . ASP B 1 96 ? -15.984 10.852 -5.113 1 97.38 96 ASP B CA 1
ATOM 2037 C C . ASP B 1 96 ? -16.812 10.695 -3.84 1 97.38 96 ASP B C 1
ATOM 2039 O O . ASP B 1 96 ? -17.859 11.328 -3.691 1 97.38 96 ASP B O 1
ATOM 2043 N N . LEU B 1 97 ? -16.359 9.867 -2.887 1 97 97 LEU B N 1
ATOM 2044 C CA . LEU B 1 97 ? -17.031 9.742 -1.604 1 97 97 LEU B CA 1
ATOM 2045 C C . LEU B 1 97 ? -16.875 11.008 -0.772 1 97 97 LEU B C 1
ATOM 2047 O O . LEU B 1 97 ? -17.594 11.219 0.208 1 97 97 LEU B O 1
ATOM 2051 N N . GLY B 1 98 ? -15.836 11.828 -1.117 1 94.88 98 GLY B N 1
ATOM 2052 C CA . GLY B 1 98 ? -15.648 13.125 -0.488 1 94.88 98 GLY B CA 1
ATOM 2053 C C . GLY B 1 98 ? -15.055 13.031 0.904 1 94.88 98 GLY B C 1
ATOM 2054 O O . GLY B 1 98 ? -15.438 13.781 1.802 1 94.88 98 GLY B O 1
ATOM 2055 N N . ILE B 1 99 ? -14.188 12.102 1.146 1 95 99 ILE B N 1
ATOM 2056 C CA . ILE B 1 99 ? -13.531 11.984 2.441 1 95 99 ILE B CA 1
ATOM 2057 C C . ILE B 1 99 ? -12.516 13.109 2.611 1 95 99 ILE B C 1
ATOM 2059 O O . ILE B 1 99 ? -11.422 13.062 2.049 1 95 99 ILE B O 1
ATOM 2063 N N . GLU B 1 100 ? -12.773 14.008 3.434 1 93.19 100 GLU B N 1
ATOM 2064 C CA . GLU B 1 100 ? -11.961 15.219 3.549 1 93.19 100 GLU B CA 1
ATOM 2065 C C . GLU B 1 100 ? -10.742 14.984 4.441 1 93.19 100 GLU B C 1
ATOM 2067 O O . GLU B 1 100 ? -10.812 14.227 5.41 1 93.19 100 GLU B O 1
ATOM 2072 N N . ARG B 1 101 ? -9.602 15.656 4.121 1 93.88 101 ARG B N 1
ATOM 2073 C CA . ARG B 1 101 ? -8.367 15.711 4.895 1 93.88 101 ARG B CA 1
ATOM 2074 C C . ARG B 1 101 ? -7.684 14.344 4.941 1 93.88 101 ARG B C 1
ATOM 2076 O O . ARG B 1 101 ? -7.113 13.961 5.965 1 93.88 101 ARG B O 1
ATOM 2083 N N . TYR B 1 102 ? -7.949 13.562 3.904 1 96.25 102 TYR B N 1
ATOM 2084 C CA . TYR B 1 102 ? -7.254 12.289 3.768 1 96.25 102 TYR B CA 1
ATOM 2085 C C . TYR B 1 102 ? -6.508 12.211 2.441 1 96.25 102 TYR B C 1
ATOM 2087 O O . TYR B 1 102 ? -7.02 12.656 1.409 1 96.25 102 TYR B O 1
ATOM 2095 N N . LYS B 1 103 ? -5.336 11.766 2.516 1 97 103 LYS B N 1
ATOM 2096 C CA . LYS B 1 103 ? -4.641 11.25 1.341 1 97 103 LYS B CA 1
ATOM 2097 C C . LYS B 1 103 ? -5 9.789 1.089 1 97 103 LYS B C 1
ATOM 2099 O O . LYS B 1 103 ? -5.129 9 2.031 1 97 103 LYS B O 1
ATOM 2104 N N . LEU B 1 104 ? -5.16 9.391 -0.119 1 98.12 104 LEU B N 1
ATOM 2105 C CA . LEU B 1 104 ? -5.594 8.047 -0.479 1 98.12 104 LEU B CA 1
ATOM 2106 C C . LEU B 1 104 ? -4.531 7.34 -1.316 1 98.12 104 LEU B C 1
ATOM 2108 O O . LEU B 1 104 ? -3.924 7.953 -2.199 1 98.12 104 LEU B O 1
ATOM 2112 N N . ILE B 1 105 ? -4.305 6.07 -1.008 1 98.44 105 ILE B N 1
ATOM 2113 C CA . ILE B 1 105 ? -3.461 5.188 -1.805 1 98.44 105 ILE B CA 1
ATOM 2114 C C . ILE B 1 105 ? -4.254 3.947 -2.219 1 98.44 105 ILE B C 1
ATOM 2116 O O . ILE B 1 105 ? -4.812 3.25 -1.369 1 98.44 105 ILE B O 1
ATOM 2120 N N . THR B 1 106 ? -4.312 3.703 -3.5 1 98.38 106 THR B N 1
ATOM 2121 C CA . THR B 1 106 ? -4.945 2.502 -4.027 1 98.38 106 THR B CA 1
ATOM 2122 C C . THR B 1 106 ? -3.91 1.575 -4.656 1 98.38 106 THR B C 1
ATOM 2124 O O . THR B 1 106 ? -3.143 1.993 -5.527 1 98.38 106 THR B O 1
ATOM 2127 N N . VAL B 1 107 ? -3.838 0.352 -4.227 1 97.56 107 VAL B N 1
ATOM 2128 C CA . VAL B 1 107 ? -2.912 -0.648 -4.746 1 97.56 107 VAL B CA 1
ATOM 2129 C C . VAL B 1 107 ? -3.693 -1.851 -5.273 1 97.56 107 VAL B C 1
ATOM 2131 O O . VAL B 1 107 ? -4.508 -2.432 -4.555 1 97.56 107 VAL B O 1
ATOM 2134 N N . VAL B 1 108 ? -3.438 -2.225 -6.508 1 97.19 108 VAL B N 1
ATOM 2135 C CA . VAL B 1 108 ? -4.086 -3.383 -7.117 1 97.19 108 VAL B CA 1
ATOM 2136 C C . VAL B 1 108 ? -3.025 -4.375 -7.594 1 97.19 108 VAL B C 1
ATOM 2138 O O . VAL B 1 108 ? -2.084 -3.996 -8.297 1 97.19 108 VAL B O 1
ATOM 2141 N N . HIS B 1 109 ? -3.217 -5.602 -7.203 1 93.69 109 HIS B N 1
ATOM 2142 C CA . HIS B 1 109 ? -2.375 -6.723 -7.609 1 93.69 109 HIS B CA 1
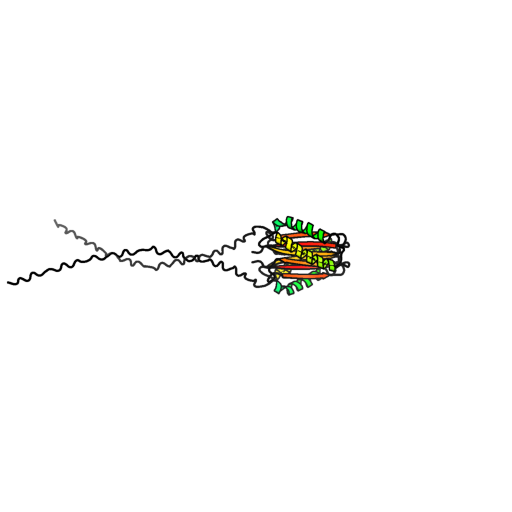ATOM 2143 C C . HIS B 1 109 ? -3.184 -7.777 -8.352 1 93.69 109 HIS B C 1
ATOM 2145 O O . HIS B 1 109 ? -4.203 -8.25 -7.848 1 93.69 109 HIS B O 1
ATOM 2151 N N . ILE B 1 110 ? -2.684 -8.133 -9.523 1 92.25 110 ILE B N 1
ATOM 2152 C CA . ILE B 1 110 ? -3.301 -9.219 -10.273 1 92.25 110 ILE B CA 1
ATOM 2153 C C . ILE B 1 110 ? -2.25 -10.273 -10.609 1 92.25 110 ILE B C 1
ATOM 2155 O O . ILE B 1 110 ? -1.14 -9.938 -11.031 1 92.25 110 ILE B O 1
ATOM 2159 N N . GLY B 1 111 ? -2.561 -11.516 -10.438 1 88.88 111 GLY B N 1
ATOM 2160 C CA . GLY B 1 111 ? -1.661 -12.617 -10.758 1 88.88 111 GLY B CA 1
ATOM 2161 C C . GLY B 1 111 ? -2.387 -13.859 -11.234 1 88.88 111 GLY B C 1
ATOM 2162 O O . GLY B 1 111 ? -3.611 -13.953 -11.125 1 88.88 111 GLY B O 1
ATOM 2163 N N . GLU B 1 112 ? -1.616 -14.719 -11.805 1 85.88 112 GLU B N 1
ATOM 2164 C CA . GLU B 1 112 ? -2.158 -15.984 -12.297 1 85.88 112 GLU B CA 1
ATOM 2165 C C . GLU B 1 112 ? -2.395 -16.969 -11.148 1 85.88 112 GLU B C 1
ATOM 2167 O O . GLU B 1 112 ? -1.578 -17.062 -10.227 1 85.88 112 GLU B O 1
ATOM 2172 N N . ILE B 1 113 ? -3.77 -17.484 -11.203 1 78.31 113 ILE B N 1
ATOM 2173 C CA . ILE B 1 113 ? -4.031 -18.531 -10.227 1 78.31 113 ILE B CA 1
ATOM 2174 C C . ILE B 1 113 ? -3.697 -19.906 -10.828 1 78.31 113 ILE B C 1
ATOM 2176 O O . ILE B 1 113 ? -4.215 -20.266 -11.883 1 78.31 113 ILE B O 1
ATOM 2180 N N . GLN B 1 114 ? -2.793 -20.578 -10.523 1 67.81 114 GLN B N 1
ATOM 2181 C CA . GLN B 1 114 ? -2.744 -22 -10.828 1 67.81 114 GLN B CA 1
ATOM 2182 C C . GLN B 1 114 ? -3.09 -22.844 -9.602 1 67.81 114 GLN B C 1
ATOM 2184 O O . GLN B 1 114 ? -4.141 -23.484 -9.555 1 67.81 114 GLN B O 1
ATOM 2189 N N . GLN B 1 115 ? -2.447 -23.094 -8.781 1 58.94 115 GLN B N 1
ATOM 2190 C CA . GLN B 1 115 ? -2.713 -23.781 -7.527 1 58.94 115 GLN B CA 1
ATOM 2191 C C . GLN B 1 115 ? -2.463 -22.875 -6.328 1 58.94 115 GLN B C 1
ATOM 2193 O O . GLN B 1 115 ? -2.68 -23.281 -5.184 1 58.94 115 GLN B O 1
ATOM 2198 N N . GLN B 1 116 ? -1.934 -21.578 -6.727 1 62 116 GLN B N 1
ATOM 2199 C CA . GLN B 1 116 ? -1.154 -21.109 -5.582 1 62 116 GLN B CA 1
ATOM 2200 C C . GLN B 1 116 ? -1.729 -19.828 -5.02 1 62 116 GLN B C 1
ATOM 2202 O O . GLN B 1 116 ? -2.338 -19.031 -5.746 1 62 116 GLN B O 1
ATOM 2207 N N . SER B 1 117 ? -1.832 -19.594 -3.699 1 69.12 117 SER B N 1
ATOM 2208 C CA . SER B 1 117 ? -2.297 -18.531 -2.822 1 69.12 117 SER B CA 1
ATOM 2209 C C . SER B 1 117 ? -1.266 -17.406 -2.717 1 69.12 117 SER B C 1
ATOM 2211 O O . SER B 1 117 ? -0.07 -17.641 -2.908 1 69.12 117 SER B O 1
ATOM 2213 N N . ILE B 1 118 ? -1.57 -16.172 -2.732 1 83.44 118 ILE B N 1
ATOM 2214 C CA . ILE B 1 118 ? -0.75 -15 -2.447 1 83.44 118 ILE B CA 1
ATOM 2215 C C . ILE B 1 118 ? -0.898 -14.609 -0.979 1 83.44 118 ILE B C 1
ATOM 2217 O O . ILE B 1 118 ? -1.988 -14.711 -0.41 1 83.44 118 ILE B O 1
ATOM 2221 N N . ARG B 1 119 ? 0.239 -14.328 -0.417 1 89.19 119 ARG B N 1
ATOM 2222 C CA . ARG B 1 119 ? 0.247 -13.859 0.965 1 89.19 119 ARG B CA 1
ATOM 2223 C C . ARG B 1 119 ? 0.641 -12.383 1.041 1 89.19 119 ARG B C 1
ATOM 2225 O O . ARG B 1 119 ? 1.707 -12 0.558 1 89.19 119 ARG B O 1
ATOM 2232 N N . VAL B 1 120 ? -0.308 -11.578 1.554 1 91.31 120 VAL B N 1
ATOM 2233 C CA . VAL B 1 120 ? -0.069 -10.141 1.641 1 91.31 120 VAL B CA 1
ATOM 2234 C C . VAL B 1 120 ? -0.066 -9.703 3.104 1 91.31 120 VAL B C 1
ATOM 2236 O O . VAL B 1 120 ? -0.933 -10.109 3.881 1 91.31 120 VAL B O 1
ATOM 2239 N N . CYS B 1 121 ? 0.896 -8.898 3.432 1 95.5 121 CYS B N 1
ATOM 2240 C CA . CYS B 1 121 ? 0.938 -8.258 4.742 1 95.5 121 CYS B CA 1
ATOM 2241 C C . CYS B 1 121 ? 1.362 -6.801 4.629 1 95.5 121 CYS B C 1
ATOM 2243 O O . CYS B 1 121 ? 2.238 -6.465 3.828 1 95.5 121 CYS B O 1
ATOM 2245 N N . SER B 1 122 ? 0.746 -6.012 5.402 1 96 122 SER B N 1
ATOM 2246 C CA . SER B 1 122 ? 1.125 -4.602 5.465 1 96 122 SER B CA 1
ATOM 2247 C C . SER B 1 122 ? 1.332 -4.148 6.906 1 96 122 SER B C 1
ATOM 2249 O O . SER B 1 122 ? 0.767 -4.73 7.832 1 96 122 SER B O 1
ATOM 2251 N N . ARG B 1 123 ? 2.211 -3.166 7.031 1 95.94 123 ARG B N 1
ATOM 2252 C CA . ARG B 1 123 ? 2.453 -2.486 8.305 1 95.94 123 ARG B CA 1
ATOM 2253 C C . ARG B 1 123 ? 2.506 -0.975 8.109 1 95.94 123 ARG B C 1
ATOM 2255 O O . ARG B 1 123 ? 2.932 -0.491 7.059 1 95.94 123 ARG B O 1
ATOM 2262 N N . GLY B 1 124 ? 2.062 -0.288 9.172 1 95.44 124 GLY B N 1
ATOM 2263 C CA . GLY B 1 124 ? 2.08 1.166 9.125 1 95.44 124 GLY B CA 1
ATOM 2264 C C . GLY B 1 124 ? 2.682 1.795 10.375 1 95.44 124 GLY B C 1
ATOM 2265 O O . GLY B 1 124 ? 2.455 1.318 11.484 1 95.44 124 GLY B O 1
ATOM 2266 N N . ILE B 1 125 ? 3.475 2.746 10.164 1 95.31 125 ILE B N 1
ATOM 2267 C CA . ILE B 1 125 ? 3.789 3.725 11.203 1 95.31 125 ILE B CA 1
ATOM 2268 C C . ILE B 1 125 ? 2.953 4.984 10.992 1 95.31 125 ILE B C 1
ATOM 2270 O O . ILE B 1 125 ? 3.338 5.871 10.219 1 95.31 125 ILE B O 1
ATOM 2274 N N . TRP B 1 126 ? 1.74 5.008 11.5 1 93.94 126 TRP B N 1
ATOM 2275 C CA . TRP B 1 126 ? 0.731 6.039 11.289 1 93.94 126 TRP B CA 1
ATOM 2276 C C . TRP B 1 126 ? -0.192 6.156 12.492 1 93.94 126 TRP B C 1
ATOM 2278 O O . TRP B 1 126 ? 0.059 5.547 13.539 1 93.94 126 TRP B O 1
ATOM 2288 N N . ASP B 1 127 ? -1.152 7.059 12.469 1 93.56 127 ASP B N 1
ATOM 2289 C CA . ASP B 1 127 ? -2.117 7.238 13.547 1 93.56 127 ASP B CA 1
ATOM 2290 C C . ASP B 1 127 ? -3.275 6.25 13.422 1 93.56 127 ASP B C 1
ATOM 2292 O O . ASP B 1 127 ? -4.191 6.461 12.617 1 93.56 127 ASP B O 1
ATOM 2296 N N . VAL B 1 128 ? -3.283 5.238 14.227 1 92.56 128 VAL B N 1
ATOM 2297 C CA . VAL B 1 128 ? -4.188 4.102 14.094 1 92.56 128 VAL B CA 1
ATOM 2298 C C . VAL B 1 128 ? -5.617 4.539 14.414 1 92.56 128 VAL B C 1
ATOM 2300 O O . VAL B 1 128 ? -6.574 3.816 14.125 1 92.56 128 VAL B O 1
ATOM 2303 N N . GLU B 1 129 ? -5.824 5.684 14.961 1 92.25 129 GLU B N 1
ATOM 2304 C CA . GLU B 1 129 ? -7.168 6.164 15.281 1 92.25 129 GLU B CA 1
ATOM 2305 C C . GLU B 1 129 ? -7.867 6.719 14.047 1 92.25 129 GLU B C 1
ATOM 2307 O O . GLU B 1 129 ? -9.094 6.691 13.953 1 92.25 129 GLU B O 1
ATOM 2312 N N . VAL B 1 130 ? -7.02 7.215 13.094 1 94 130 VAL B N 1
ATOM 2313 C CA . VAL B 1 130 ? -7.641 7.926 11.984 1 94 130 VAL B CA 1
ATOM 2314 C C . VAL B 1 130 ? -7.219 7.293 10.656 1 94 130 VAL B C 1
ATOM 2316 O O . VAL B 1 130 ? -7.945 7.379 9.664 1 94 130 VAL B O 1
ATOM 2319 N N . ASP B 1 131 ? -6.078 6.727 10.641 1 96.19 131 ASP B N 1
ATOM 2320 C CA . ASP B 1 131 ? -5.598 6.074 9.422 1 96.19 131 ASP B CA 1
ATOM 2321 C C . ASP B 1 131 ? -6.078 4.629 9.344 1 96.19 131 ASP B C 1
ATOM 2323 O O . ASP B 1 131 ? -6.164 3.941 10.367 1 96.19 131 ASP B O 1
ATOM 2327 N N . SER B 1 132 ? -6.453 4.176 8.203 1 96.56 132 SER B N 1
ATOM 2328 C CA . SER B 1 132 ? -6.898 2.797 8.039 1 96.56 132 SER B CA 1
ATOM 2329 C C . SER B 1 132 ? -6.793 2.352 6.582 1 96.56 132 SER B C 1
ATOM 2331 O O . SER B 1 132 ? -6.293 3.098 5.738 1 96.56 132 SER B O 1
ATOM 2333 N N . SER B 1 133 ? -7.152 1.081 6.402 1 97.62 133 SER B N 1
ATOM 2334 C CA . SER B 1 133 ? -7.145 0.518 5.059 1 97.62 133 SER B CA 1
ATOM 2335 C C . SER B 1 133 ? -8.336 -0.409 4.84 1 97.62 133 SER B C 1
ATOM 2337 O O . SER B 1 133 ? -8.938 -0.886 5.801 1 97.62 133 SER B O 1
ATOM 2339 N N . VAL B 1 134 ? -8.672 -0.59 3.584 1 97.94 134 VAL B N 1
ATOM 2340 C CA . VAL B 1 134 ? -9.664 -1.562 3.135 1 97.94 134 VAL B CA 1
ATOM 2341 C C . VAL B 1 134 ? -9.047 -2.469 2.068 1 97.94 134 VAL B C 1
ATOM 2343 O O . VAL B 1 134 ? -8.438 -1.987 1.11 1 97.94 134 VAL B O 1
ATOM 2346 N N . THR B 1 135 ? -9.211 -3.768 2.305 1 96.62 135 THR B N 1
ATOM 2347 C CA . THR B 1 135 ? -8.68 -4.742 1.355 1 96.62 135 THR B CA 1
ATOM 2348 C C . THR B 1 135 ? -9.797 -5.633 0.818 1 96.62 135 THR B C 1
ATOM 2350 O O . THR B 1 135 ? -10.68 -6.059 1.57 1 96.62 135 THR B O 1
ATOM 2353 N N . TYR B 1 136 ? -9.711 -5.902 -0.445 1 97.25 136 TYR B N 1
ATOM 2354 C CA . TYR B 1 136 ? -10.617 -6.836 -1.104 1 97.25 136 TYR B CA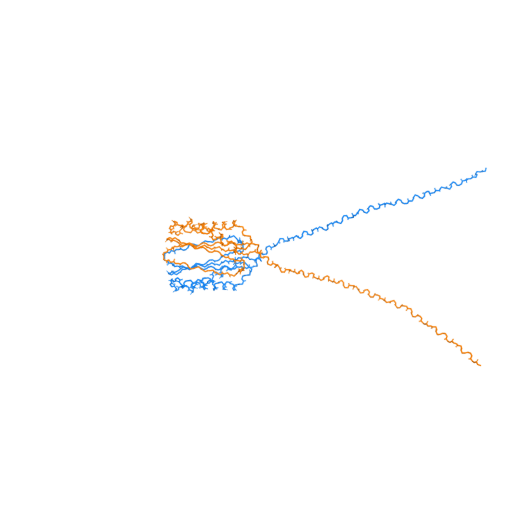 1
ATOM 2355 C C . TYR B 1 136 ? -9.836 -7.836 -1.955 1 97.25 136 TYR B C 1
ATOM 2357 O O . TYR B 1 136 ? -8.906 -7.461 -2.674 1 97.25 136 TYR B O 1
ATOM 2365 N N . GLN B 1 137 ? -10.188 -9.102 -1.785 1 94.31 137 GLN B N 1
ATOM 2366 C CA . GLN B 1 137 ? -9.578 -10.18 -2.553 1 94.31 137 GLN B CA 1
ATOM 2367 C C . GLN B 1 137 ? -10.594 -10.852 -3.463 1 94.31 137 GLN B C 1
ATOM 2369 O O . GLN B 1 137 ? -11.734 -11.094 -3.055 1 94.31 137 GLN B O 1
ATOM 2374 N N . TYR B 1 138 ? -10.07 -11.102 -4.645 1 94.88 138 TYR B N 1
ATOM 2375 C CA . TYR B 1 138 ? -10.914 -11.734 -5.656 1 94.88 138 TYR B CA 1
ATOM 2376 C C . TYR B 1 138 ? -10.133 -12.797 -6.426 1 94.88 138 TYR B C 1
ATOM 2378 O O . TYR B 1 138 ? -8.914 -12.688 -6.578 1 94.88 138 TYR B O 1
ATOM 2386 N N . GLN B 1 139 ? -10.945 -13.852 -6.82 1 91.81 139 GLN B N 1
ATOM 2387 C CA . GLN B 1 139 ? -10.336 -14.836 -7.707 1 91.81 139 GLN B CA 1
ATOM 2388 C C . GLN B 1 139 ? -11.359 -15.383 -8.703 1 91.81 139 GLN B C 1
ATOM 2390 O O . GLN B 1 139 ? -12.547 -15.469 -8.398 1 91.81 139 GLN B O 1
ATOM 2395 N N . ASN B 1 140 ? -10.906 -15.617 -9.844 1 91.5 140 ASN B N 1
ATOM 2396 C CA . ASN B 1 140 ? -11.641 -16.453 -10.789 1 91.5 140 ASN B CA 1
ATOM 2397 C C . ASN B 1 140 ? -10.875 -17.734 -11.125 1 91.5 140 ASN B C 1
ATOM 2399 O O . ASN B 1 140 ? -10 -18.156 -10.367 1 91.5 140 ASN B O 1
ATOM 2403 N N . ALA B 1 141 ? -11.164 -18.391 -12.172 1 87.19 141 ALA B N 1
ATOM 2404 C CA . ALA B 1 141 ? -10.555 -19.688 -12.477 1 87.19 141 ALA B CA 1
ATOM 2405 C C . ALA B 1 141 ? -9.078 -19.516 -12.844 1 87.19 141 ALA B C 1
ATOM 2407 O O . ALA B 1 141 ? -8.281 -20.438 -12.656 1 87.19 141 ALA B O 1
ATOM 2408 N N . SER B 1 142 ? -8.648 -18.344 -13.312 1 86.88 142 SER B N 1
ATOM 2409 C CA . SER B 1 142 ? -7.324 -18.203 -13.914 1 86.88 142 SER B CA 1
ATOM 2410 C C . SER B 1 142 ? -6.477 -17.188 -13.148 1 86.88 142 SER B C 1
ATOM 2412 O O . SER B 1 142 ? -5.246 -17.234 -13.211 1 86.88 142 SER B O 1
ATOM 2414 N N . LEU B 1 143 ? -7.141 -16.25 -12.492 1 90.06 143 LEU B N 1
ATOM 2415 C CA . LEU B 1 143 ? -6.348 -15.172 -11.898 1 90.06 143 LEU B CA 1
ATOM 2416 C C . LEU B 1 143 ? -6.887 -14.805 -10.523 1 90.06 143 LEU B C 1
ATOM 2418 O O . LEU B 1 143 ? -8.023 -15.141 -10.18 1 90.06 143 LEU B O 1
ATOM 2422 N N . TYR B 1 144 ? -6.059 -14.211 -9.734 1 91 144 TYR B N 1
ATOM 2423 C CA . TYR B 1 144 ? -6.461 -13.57 -8.484 1 91 144 TYR B CA 1
ATOM 2424 C C . TYR B 1 144 ? -6.195 -12.07 -8.531 1 91 144 TYR B C 1
ATOM 2426 O O . TYR B 1 144 ? -5.398 -11.602 -9.344 1 91 144 TYR B O 1
ATOM 2434 N N . CYS B 1 145 ? -6.879 -11.406 -7.668 1 93.75 145 CYS B N 1
ATOM 2435 C CA . CYS B 1 145 ? -6.719 -9.969 -7.523 1 93.75 145 CYS B CA 1
ATOM 2436 C C . CYS B 1 145 ? -6.84 -9.547 -6.062 1 93.75 145 CYS B C 1
ATOM 2438 O O . CYS B 1 145 ? -7.719 -10.031 -5.344 1 93.75 145 CYS B O 1
ATOM 2440 N N . VAL B 1 146 ? -5.953 -8.766 -5.656 1 95.06 146 VAL B N 1
ATOM 2441 C CA . VAL B 1 146 ? -6.027 -8.117 -4.352 1 95.06 146 VAL B CA 1
ATOM 2442 C C . VAL B 1 146 ? -5.961 -6.602 -4.523 1 95.06 146 VAL B C 1
ATOM 2444 O O . VAL B 1 146 ? -5.043 -6.082 -5.156 1 95.06 146 VAL B O 1
ATOM 2447 N N . ALA B 1 147 ? -6.91 -5.957 -3.98 1 97.56 147 ALA B N 1
ATOM 2448 C CA . ALA B 1 147 ? -6.941 -4.496 -3.996 1 97.56 147 ALA B CA 1
ATOM 2449 C C . ALA B 1 147 ? -6.996 -3.934 -2.578 1 97.56 147 ALA B C 1
ATOM 2451 O O . ALA B 1 147 ? -7.766 -4.414 -1.743 1 97.56 147 ALA B O 1
ATOM 2452 N N . THR B 1 148 ? -6.184 -2.973 -2.309 1 97.75 148 THR B N 1
ATOM 2453 C CA . THR B 1 148 ? -6.148 -2.316 -1.007 1 97.75 148 THR B CA 1
ATOM 2454 C C . THR B 1 148 ? -6.188 -0.8 -1.164 1 97.75 148 THR B C 1
ATOM 2456 O O . THR B 1 148 ? -5.504 -0.243 -2.029 1 97.75 148 THR B O 1
ATOM 2459 N N . ILE B 1 149 ? -6.965 -0.178 -0.335 1 98.44 149 ILE B N 1
ATOM 2460 C CA . ILE B 1 149 ? -7.004 1.278 -0.268 1 98.44 149 ILE B CA 1
ATOM 2461 C C . ILE B 1 149 ? -6.59 1.742 1.128 1 98.44 149 ILE B C 1
ATOM 2463 O O . ILE B 1 149 ? -7.125 1.262 2.131 1 98.44 149 ILE B O 1
ATOM 2467 N N . PHE B 1 150 ? -5.691 2.662 1.149 1 98.12 150 PHE B N 1
ATOM 2468 C CA . PHE B 1 150 ? -5.289 3.295 2.398 1 98.12 150 PHE B CA 1
ATOM 2469 C C . PHE B 1 150 ? -5.84 4.711 2.49 1 98.12 150 PHE B C 1
ATOM 2471 O O . PHE B 1 150 ? -5.797 5.465 1.515 1 98.12 150 PHE B O 1
ATOM 2478 N N . GLY B 1 151 ? -6.383 5.059 3.615 1 97.88 151 GLY B N 1
ATOM 2479 C CA . GLY B 1 151 ? -6.715 6.426 3.982 1 97.88 151 GLY B CA 1
ATOM 2480 C C . GLY B 1 151 ? -5.832 6.98 5.086 1 97.88 151 GLY B C 1
ATOM 2481 O O . GLY B 1 151 ? -5.867 6.496 6.219 1 97.88 151 GLY B O 1
ATOM 2482 N N . ILE B 1 152 ? -5.078 8.047 4.762 1 97.12 152 ILE B N 1
ATOM 2483 C CA . ILE B 1 152 ? -4.094 8.617 5.672 1 97.12 152 ILE B CA 1
ATOM 2484 C C . ILE B 1 152 ? -4.465 10.062 6 1 97.12 152 ILE B C 1
ATOM 2486 O O . ILE B 1 152 ? -4.441 10.93 5.121 1 97.12 152 ILE B O 1
ATOM 2490 N N . TYR B 1 153 ? -4.695 10.258 7.27 1 95.88 153 TYR B N 1
ATOM 2491 C CA . TYR B 1 153 ? -5.125 11.586 7.711 1 95.88 153 TYR B CA 1
ATOM 2492 C C . TYR B 1 153 ? -3.98 12.586 7.613 1 95.88 153 TYR B C 1
ATOM 2494 O O . TYR B 1 153 ? -2.844 12.281 7.98 1 95.88 153 TYR B O 1
ATOM 2502 N N . HIS B 1 154 ? -4.352 13.797 7.02 1 89.69 154 HIS B N 1
ATOM 2503 C CA . HIS B 1 154 ? -3.379 14.875 6.98 1 89.69 154 HIS B CA 1
ATOM 2504 C C . HIS B 1 154 ? -3.99 16.188 7.473 1 89.69 154 HIS B C 1
ATOM 2506 O O . HIS B 1 154 ? -5.176 16.453 7.246 1 89.69 154 HIS B O 1
ATOM 2512 N N . GLU B 1 155 ? -3.262 16.906 8.305 1 78.69 155 GLU B N 1
ATOM 2513 C CA . GLU B 1 155 ? -3.727 18.188 8.82 1 78.69 155 GLU B CA 1
ATOM 2514 C C . GLU B 1 155 ? -3.322 19.344 7.895 1 78.69 155 GLU B C 1
ATOM 2516 O O . GLU B 1 155 ? -2.26 19.297 7.27 1 78.69 155 GLU B O 1
#

Radius of gyration: 42.25 Å; Cα contacts (8 Å, |Δi|>4): 425; chains: 2; bounding box: 41×154×122 Å

Organism: Patiria miniata (NCBI:txid46514)

Sequence (310 aa):
MRTSASRQDRVCQKGPSRRLTDDRPRRRRVSPHQDVLLEPSYQVYPQQKFGEFRGTISDILEQMIPETLARMPYDARVCSRQAKALAGDIQERVKDLGIERYKLITVVHIGEIQQQSIRVCSRGIWDVEVDSSVTYQYQNASLYCVATIFGIYHEMRTSASRQDRVCQKGPSRRLTDDRPRRRRVSPHQDVLLEPSYQVYPQQKFGEFRGTISDILEQMIPETLARMPYDARVCSRQAKALAGDIQERVKDLGIERYKLITVVHIGEIQQQSIRVCSRGIWDVEVDSSVTYQYQNASLYCVATIFGIYHE

InterPro domains:
  IPR005334 Dynein light chain Tctex-1-like [PF03645] (57-150)
  IPR005334 Dynein light chain Tctex-1-like [PTHR21255] (39-154)
  IPR038586 Tctex-1-like superfamily [G3DSA:3.30.1140.40] (55-153)

Solvent-accessible surface area (backbone atoms only — not comparable to full-atom values): 18576 Å² total; per-residue (Å²): 139,85,80,77,80,79,80,80,78,79,77,77,78,75,73,82,78,77,72,78,73,77,73,63,76,72,73,72,72,72,67,72,75,72,66,70,64,70,62,67,76,70,78,73,71,65,92,60,51,52,68,78,42,43,65,62,51,49,51,50,49,65,50,54,49,51,73,71,45,62,85,49,72,66,41,73,68,59,42,40,53,48,21,47,49,49,17,52,52,51,44,51,57,56,56,70,70,62,67,63,60,47,33,37,38,26,38,20,37,32,34,58,34,79,88,53,70,73,28,75,26,70,39,70,55,68,55,76,88,47,31,44,72,46,76,49,78,46,73,52,90,30,24,35,34,42,36,35,37,38,32,40,65,41,108,137,85,82,78,82,80,82,81,78,81,81,81,78,75,74,83,76,79,73,75,76,75,73,61,76,72,74,70,70,69,67,72,74,71,66,68,65,69,61,67,75,70,79,73,72,67,93,58,50,52,68,79,43,43,67,61,52,48,50,50,50,66,50,53,49,52,71,72,44,62,86,49,72,68,40,72,69,58,43,41,53,48,20,46,49,48,18,52,53,51,44,52,59,56,55,71,70,62,66,63,59,47,33,38,39,25,38,21,35,32,33,57,35,80,88,55,69,72,27,75,26,71,39,69,55,67,57,76,90,46,31,45,72,47,77,49,79,47,71,51,90,30,24,34,35,41,36,38,36,37,31,40,66,41,107

Secondary structure (DSSP, 8-state):
----------------------------------------------SS-GGGGHHHHHHHHHHHHHHHHTT----HHHHHHHHHHHHHHHHHHHHTT--TTEEEEEEEEEEE-SS--EEEEEEEES-TTT-EEEEEEEE-SSEEEEEEEEEEE--/----------------------------------------------SS-GGGGHHHHHHHHHHHHHHHHTT----HHHHHHHHHHHHHHHHHHHHTT--TTEEEEEEEEEEE-SS--EEEEEEEES-TTT-EEEEEEEE-SSEEEEEEEEEEE--